Protein AF-A0A2N5YNB3-F1 (afdb_monomer_lite)

Sequence (241 aa):
MEKQKKKALFKRRRFWMWMVLPFILVLLIVFQNPILAFNDGVFILMVQITIFYFFYMLFSSMKNFYNGSILGITFALVGLIFKFQHWPAASMLLIVGLLGLAFGSIYTGIKALRQIKTSLFLKWFTFFIGIDLFIFSVGVLFKMQSWPGGGVFSYVGVFFFFIAVLALIFTLPSSNYIDWLKLERKIFYRSIIVPMFFMIGLFLLVFVFSASYYEMMYQGSDDMIWYMVPIEYFDKEGLIL

Secondary structure (DSSP, 8-state):
-HHHHHHHHHHHHHHHHHHHHHHHHHHHHHHS---S---HHHHHHHHHHHHHHHHHHHHHHHTT---HHHHHHHHHHHHHHHHHTT-TTHHHHHHHHHHHHHHHHHHHHHHHHHH--S-HHHHHHHHHHHHHHHHHHHHHHHHHTT-TTHHHHHHHHHHHHHHHHHHHHHH-TTSSSS---HHHHHHIIIIIIHHHHHHHHHHIIIIISHHHHHHHHHTT-GGGGGGS--GGGTSSTT---

Structure (mmCIF, N/CA/C/O backbone):
data_AF-A0A2N5YNB3-F1
#
_entry.id   AF-A0A2N5YNB3-F1
#
loop_
_atom_site.group_PDB
_atom_site.id
_atom_site.type_symbol
_atom_site.label_atom_id
_atom_site.label_alt_id
_atom_site.label_comp_id
_atom_site.label_asym_id
_atom_site.label_entity_id
_atom_site.label_seq_id
_atom_site.pdbx_PDB_ins_code
_atom_site.Cartn_x
_atom_site.Cartn_y
_atom_site.Cartn_z
_atom_site.occupancy
_atom_site.B_iso_or_equiv
_atom_site.auth_seq_id
_atom_site.auth_comp_id
_atom_site.auth_asym_id
_atom_site.auth_atom_id
_atom_site.pdbx_PDB_model_num
ATOM 1 N N . MET A 1 1 ? -28.085 22.629 17.774 1.00 78.44 1 MET A N 1
ATOM 2 C CA . MET A 1 1 ? -27.631 21.358 17.148 1.00 78.44 1 MET A CA 1
ATOM 3 C C . MET A 1 1 ? -27.137 21.505 15.703 1.00 78.44 1 MET A C 1
ATOM 5 O O . MET A 1 1 ? -26.137 20.885 15.351 1.00 78.44 1 MET A O 1
ATOM 9 N N . GLU A 1 2 ? -27.764 22.328 14.859 1.00 85.38 2 GLU A N 1
ATOM 10 C CA . GLU A 1 2 ? -27.430 22.416 13.424 1.00 85.38 2 GLU A CA 1
ATOM 11 C C . GLU A 1 2 ? -25.993 22.903 13.120 1.00 85.38 2 GLU A C 1
ATOM 13 O O . GLU A 1 2 ? -25.292 22.313 12.296 1.00 85.38 2 GLU A O 1
ATOM 18 N N . LYS A 1 3 ? -25.490 23.906 13.860 1.00 80.81 3 LYS A N 1
ATOM 19 C CA . LYS A 1 3 ? -24.098 24.399 13.739 1.00 80.81 3 LYS A CA 1
ATOM 20 C C . LYS A 1 3 ? -23.045 23.313 14.010 1.00 80.81 3 LYS A C 1
ATOM 22 O O . LYS A 1 3 ? -22.013 23.281 13.340 1.00 80.81 3 LYS A O 1
ATOM 27 N N . GLN A 1 4 ? -23.295 22.405 14.959 1.00 81.50 4 GLN A N 1
ATOM 28 C CA . GLN A 1 4 ? -22.373 21.303 15.260 1.00 81.50 4 GLN A CA 1
ATOM 29 C C . GLN A 1 4 ? -22.391 20.228 14.164 1.00 81.50 4 GLN A C 1
ATOM 31 O O . GLN A 1 4 ? -21.321 19.776 13.751 1.00 81.50 4 GLN A O 1
ATOM 36 N N . LYS A 1 5 ? -23.574 19.890 13.623 1.00 85.06 5 LYS A N 1
ATOM 37 C CA . LYS A 1 5 ? -23.691 19.002 12.451 1.00 85.06 5 LYS A CA 1
ATOM 38 C C . LYS A 1 5 ? -22.940 19.575 11.242 1.00 85.06 5 LYS A C 1
ATOM 40 O O . LYS A 1 5 ? -22.136 18.858 10.651 1.00 85.06 5 LYS A O 1
ATOM 45 N N . LYS A 1 6 ? -23.100 20.871 10.934 1.00 81.12 6 LYS A N 1
ATOM 46 C CA . LYS A 1 6 ? -22.374 21.544 9.835 1.00 81.12 6 LYS A CA 1
ATOM 47 C C . LYS A 1 6 ? -20.850 21.520 10.030 1.00 81.12 6 LYS A C 1
ATOM 49 O O . LYS A 1 6 ? -20.131 21.154 9.101 1.00 81.12 6 LYS A O 1
ATOM 54 N N . LYS A 1 7 ? -20.341 21.799 11.242 1.00 79.75 7 LYS A N 1
ATOM 55 C CA . LYS A 1 7 ? -18.895 21.695 11.551 1.00 79.75 7 LYS A CA 1
ATOM 56 C C . LYS A 1 7 ? -18.348 20.274 11.365 1.00 79.75 7 LYS A C 1
ATOM 58 O O . LYS A 1 7 ? -17.262 20.105 10.810 1.00 79.75 7 LYS A O 1
ATOM 63 N N . ALA A 1 8 ? -19.085 19.253 11.804 1.00 74.88 8 ALA A N 1
ATOM 64 C CA . ALA A 1 8 ? -18.673 17.856 11.650 1.00 74.88 8 ALA A CA 1
ATOM 65 C C . ALA A 1 8 ? -18.653 17.419 10.174 1.00 74.88 8 ALA A C 1
ATOM 67 O O . ALA A 1 8 ? -17.710 16.757 9.732 1.00 74.88 8 ALA A O 1
ATOM 68 N N . LEU A 1 9 ? -19.654 17.841 9.399 1.00 76.56 9 LEU A N 1
ATOM 69 C CA . LEU A 1 9 ? -19.782 17.525 7.975 1.00 76.56 9 LEU A CA 1
ATOM 70 C C . LEU A 1 9 ? -18.682 18.205 7.145 1.00 76.56 9 LEU A C 1
ATOM 72 O O . LEU A 1 9 ? -18.076 17.567 6.284 1.00 76.56 9 LEU A O 1
ATOM 76 N N . PHE A 1 10 ? -18.335 19.451 7.482 1.00 76.12 10 PHE A N 1
ATOM 77 C CA . PHE A 1 10 ? -17.217 20.174 6.870 1.00 76.12 10 PHE A CA 1
ATOM 78 C C . PHE A 1 10 ? -15.866 19.502 7.154 1.00 76.12 10 PHE A C 1
ATOM 80 O O . PHE A 1 10 ? -15.067 19.288 6.243 1.00 76.12 10 PHE A O 1
ATOM 87 N N . LYS A 1 11 ? -15.628 19.077 8.404 1.00 74.50 11 LYS A N 1
ATOM 88 C CA . LYS A 1 11 ? -14.405 18.347 8.782 1.00 74.50 11 LYS A CA 1
ATOM 89 C C . LYS A 1 11 ? -14.283 17.007 8.043 1.00 74.50 11 LYS A C 1
ATOM 91 O O . LYS A 1 11 ? -13.183 16.632 7.642 1.00 74.50 11 LYS A O 1
ATOM 96 N N . ARG A 1 12 ? -15.409 16.316 7.824 1.00 68.12 12 ARG A N 1
ATOM 97 C CA . ARG A 1 12 ? -15.477 15.051 7.074 1.00 68.12 12 ARG A CA 1
ATOM 98 C C . ARG A 1 12 ? -15.210 15.253 5.579 1.00 68.12 12 ARG A C 1
ATOM 100 O O . ARG A 1 12 ? -14.411 14.511 5.025 1.00 68.12 12 ARG A O 1
ATOM 107 N N . ARG A 1 13 ? -15.810 16.268 4.943 1.00 68.88 13 ARG A N 1
ATOM 108 C CA . ARG A 1 13 ? -15.548 16.604 3.527 1.00 68.88 13 ARG A CA 1
ATOM 109 C C . ARG A 1 13 ? -14.096 17.006 3.290 1.00 68.88 13 ARG A C 1
ATOM 111 O O . ARG A 1 13 ? -13.487 16.530 2.342 1.00 68.88 13 ARG A O 1
ATOM 118 N N . ARG A 1 14 ? -13.524 17.809 4.194 1.00 67.06 14 ARG A N 1
ATOM 119 C CA . ARG A 1 14 ? -12.107 18.182 4.142 1.00 67.06 14 ARG A CA 1
ATOM 120 C C . ARG A 1 14 ? -11.223 16.935 4.151 1.00 67.06 14 ARG A C 1
ATOM 122 O O . ARG A 1 14 ? -10.384 16.800 3.278 1.00 67.06 14 ARG A O 1
ATOM 129 N N . PHE A 1 15 ? -11.465 15.994 5.063 1.00 65.69 15 PHE A N 1
ATOM 130 C CA . PHE A 1 15 ? -10.703 14.743 5.131 1.00 65.69 15 PHE A CA 1
ATOM 131 C C . PHE A 1 15 ? -10.730 13.937 3.818 1.00 65.69 15 PHE A C 1
ATOM 133 O O . PHE A 1 15 ? -9.675 13.515 3.359 1.00 65.69 15 PHE A O 1
ATOM 140 N N . TRP A 1 16 ? -11.902 13.776 3.193 1.00 66.12 16 TRP A N 1
ATOM 141 C CA . TRP A 1 16 ? -12.023 13.050 1.921 1.00 66.12 16 TRP A CA 1
ATOM 142 C C . TRP A 1 16 ? -11.348 13.767 0.754 1.00 66.12 16 TRP A C 1
ATOM 144 O O . TRP A 1 16 ? -10.661 13.113 -0.023 1.00 66.12 16 TRP A O 1
ATOM 154 N N . MET A 1 17 ? -11.474 15.096 0.664 1.00 69.25 17 MET A N 1
ATOM 155 C CA . MET A 1 17 ? -10.757 15.863 -0.359 1.00 69.25 17 MET A CA 1
ATOM 156 C C . MET A 1 17 ? -9.247 15.651 -0.233 1.00 69.25 17 MET A C 1
ATOM 158 O O . MET A 1 17 ? -8.609 15.306 -1.213 1.00 69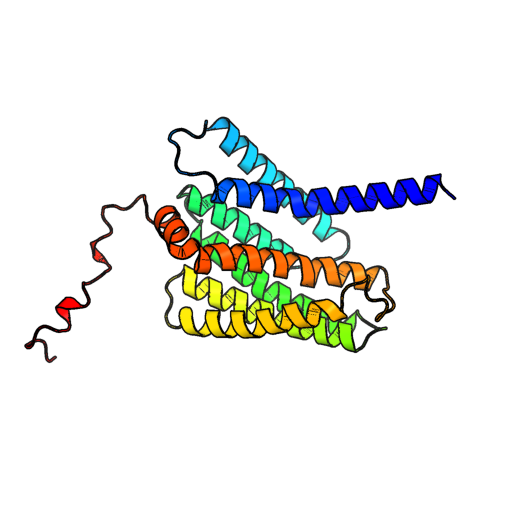.25 17 MET A O 1
ATOM 162 N N . TRP A 1 18 ? -8.677 15.743 0.971 1.00 65.44 18 TRP A N 1
ATOM 163 C CA . TRP A 1 18 ? -7.231 15.550 1.139 1.00 65.44 18 TRP A CA 1
ATOM 164 C C . TRP A 1 18 ? -6.761 14.113 0.882 1.00 65.44 18 TRP A C 1
ATOM 166 O O . TRP A 1 18 ? -5.609 13.927 0.516 1.00 65.44 18 TRP A O 1
ATOM 176 N N . MET A 1 19 ? -7.627 13.107 1.044 1.00 61.44 19 MET A N 1
ATOM 177 C CA . MET A 1 19 ? -7.271 11.708 0.779 1.00 61.44 19 MET A CA 1
ATOM 178 C C . MET A 1 19 ? -7.383 11.305 -0.693 1.00 61.44 19 MET A C 1
ATOM 180 O O . MET A 1 19 ? -6.583 10.498 -1.151 1.00 61.44 19 MET A O 1
ATOM 184 N N . VAL A 1 20 ? -8.388 11.810 -1.412 1.00 64.56 20 VAL A N 1
ATOM 185 C CA . VAL A 1 20 ? -8.737 11.326 -2.762 1.00 64.56 20 VAL A CA 1
ATOM 186 C C . VAL A 1 20 ? -8.101 12.182 -3.858 1.00 64.56 20 VAL A C 1
ATOM 188 O O . VAL A 1 20 ? -7.714 11.657 -4.898 1.00 64.56 20 VAL A O 1
ATOM 191 N N . LEU A 1 21 ? -7.925 13.485 -3.615 1.00 67.50 21 LEU A N 1
ATOM 192 C CA . LEU A 1 21 ? -7.343 14.416 -4.586 1.00 67.50 21 LEU A CA 1
ATOM 193 C C . LEU A 1 21 ? -5.946 14.006 -5.101 1.00 67.50 21 LEU A C 1
ATOM 195 O O . LEU A 1 21 ? -5.733 14.115 -6.305 1.00 67.50 21 LEU A O 1
ATOM 199 N N . PRO A 1 22 ? -5.012 13.486 -4.273 1.00 60.62 22 PRO A N 1
ATOM 200 C CA . PRO A 1 22 ? -3.694 13.075 -4.758 1.00 60.62 22 PRO A CA 1
ATOM 201 C C . PRO A 1 22 ? -3.780 11.887 -5.717 1.00 60.62 22 PRO A C 1
ATOM 203 O O . PRO A 1 22 ? -3.054 11.832 -6.698 1.00 60.62 22 PRO A O 1
ATOM 206 N N . PHE A 1 23 ? -4.701 10.956 -5.466 1.00 61.09 23 PHE A N 1
ATOM 207 C CA . PHE A 1 23 ? -4.903 9.800 -6.333 1.00 61.09 23 PHE A CA 1
ATOM 208 C C . PHE A 1 23 ? -5.540 10.178 -7.664 1.00 61.09 23 PHE A C 1
ATOM 210 O O . PHE A 1 23 ? -5.140 9.647 -8.692 1.00 61.09 23 PHE A O 1
ATOM 217 N N . ILE A 1 24 ? -6.491 11.116 -7.655 1.00 67.88 24 ILE A N 1
ATOM 218 C CA . ILE A 1 24 ? -7.052 11.670 -8.892 1.00 67.88 24 ILE A CA 1
ATOM 219 C C . ILE A 1 24 ? -5.957 12.391 -9.682 1.00 67.88 24 ILE A C 1
ATOM 221 O O . ILE A 1 24 ? -5.867 12.196 -10.885 1.00 67.88 24 ILE A O 1
ATOM 225 N N . LEU A 1 25 ? -5.095 13.168 -9.019 1.00 61.94 25 LEU A N 1
ATOM 226 C CA . LEU A 1 25 ? -3.969 13.835 -9.677 1.00 61.94 25 LEU A CA 1
ATOM 227 C C . LEU A 1 25 ? -2.982 12.828 -10.280 1.00 61.94 25 LEU A C 1
ATOM 229 O O . LEU A 1 25 ? -2.611 12.984 -11.433 1.00 61.94 25 LEU A O 1
ATOM 233 N N . VAL A 1 26 ? -2.619 11.764 -9.557 1.00 61.91 26 VAL A N 1
ATOM 234 C CA . VAL A 1 26 ? -1.749 10.698 -10.085 1.00 61.91 26 VAL A CA 1
ATOM 235 C C . VAL A 1 26 ? -2.405 9.951 -11.249 1.00 61.91 26 VAL A C 1
ATOM 237 O O . VAL A 1 26 ? -1.741 9.677 -12.240 1.00 61.91 26 VAL A O 1
ATOM 240 N N . LEU A 1 27 ? -3.708 9.666 -11.185 1.00 59.38 27 LEU A N 1
ATOM 241 C CA . LEU A 1 27 ? -4.434 9.072 -12.312 1.00 59.38 27 LEU A CA 1
ATOM 242 C C . LEU A 1 27 ? -4.455 10.013 -13.523 1.00 59.38 27 LEU A C 1
ATOM 244 O O . LEU A 1 27 ? -4.225 9.564 -14.639 1.00 59.38 27 LEU A O 1
ATOM 248 N N . LEU A 1 28 ? -4.660 11.315 -13.319 1.00 61.84 28 LEU A N 1
ATOM 249 C CA . LEU A 1 28 ? -4.594 12.299 -14.402 1.00 61.84 28 LEU A CA 1
ATOM 250 C C . LEU A 1 28 ? -3.196 12.365 -15.040 1.00 61.84 28 LEU A C 1
ATOM 252 O O . LEU A 1 28 ? -3.114 12.541 -16.249 1.00 61.84 28 LEU A O 1
ATOM 256 N N . ILE A 1 29 ? -2.126 12.161 -14.261 1.00 58.28 29 ILE A N 1
ATOM 257 C CA . ILE A 1 29 ? -0.742 12.050 -14.762 1.00 58.28 29 ILE A CA 1
ATOM 258 C C . ILE A 1 29 ? -0.560 10.785 -15.613 1.00 58.28 29 ILE A C 1
ATOM 260 O O . ILE A 1 29 ? 0.047 10.850 -16.673 1.00 58.28 29 ILE A O 1
ATOM 264 N N . VAL A 1 30 ? -1.092 9.640 -15.170 1.00 55.03 30 VAL A N 1
ATOM 265 C CA . VAL A 1 30 ? -0.932 8.347 -15.866 1.00 55.03 30 VAL A CA 1
ATOM 266 C C . VAL A 1 30 ? -1.748 8.278 -17.163 1.00 55.03 30 VAL A C 1
ATOM 268 O O . VAL A 1 30 ? -1.321 7.636 -18.116 1.00 55.03 30 VAL A O 1
ATOM 271 N N . PHE A 1 31 ? -2.916 8.927 -17.210 1.00 56.41 31 PHE A N 1
ATOM 272 C CA . PHE A 1 31 ? -3.832 8.864 -18.357 1.00 56.41 31 PHE A CA 1
ATOM 273 C C . PHE A 1 31 ? -3.665 9.998 -19.377 1.00 56.41 31 PHE A C 1
ATOM 275 O O . PHE A 1 31 ? -4.328 9.974 -20.416 1.00 56.41 31 PHE A O 1
ATOM 282 N N . GLN A 1 32 ? -2.811 10.992 -19.122 1.00 55.91 32 GLN A N 1
ATOM 283 C CA . GLN A 1 32 ? -2.482 11.983 -20.142 1.00 55.91 32 GLN A CA 1
ATOM 284 C C . GLN A 1 32 ? -1.365 11.445 -21.042 1.00 55.91 32 GLN A C 1
ATOM 286 O O . GLN A 1 32 ? -0.239 11.238 -20.605 1.00 55.91 32 GLN A O 1
ATOM 291 N N . ASN A 1 33 ? -1.732 11.201 -22.306 1.00 50.06 33 ASN A N 1
ATOM 292 C CA . ASN A 1 33 ? -0.856 10.823 -23.418 1.00 50.06 33 ASN A CA 1
ATOM 293 C C . ASN A 1 33 ? 0.459 11.630 -23.464 1.00 50.06 33 ASN A C 1
ATOM 295 O O . ASN A 1 33 ? 0.485 12.770 -22.991 1.00 50.06 33 ASN A O 1
ATOM 299 N N . PRO A 1 34 ? 1.508 11.103 -24.129 1.00 51.06 34 PRO A N 1
ATOM 300 C CA . PRO A 1 34 ? 2.804 11.757 -24.293 1.00 51.06 34 PRO A CA 1
ATOM 301 C C . PRO A 1 34 ? 2.702 12.901 -25.312 1.00 51.06 34 PRO A C 1
ATOM 303 O O . PRO A 1 34 ? 3.280 12.867 -26.395 1.00 51.06 34 PRO A O 1
ATOM 306 N N . ILE A 1 35 ? 1.917 13.930 -25.007 1.00 47.03 35 ILE A N 1
ATOM 307 C CA . ILE A 1 35 ? 1.906 15.161 -25.786 1.00 47.03 35 ILE A CA 1
ATOM 308 C C . ILE A 1 35 ? 3.066 15.999 -25.257 1.00 47.03 35 ILE A C 1
ATOM 310 O O . ILE A 1 35 ? 2.964 16.678 -24.238 1.00 47.03 35 ILE A O 1
ATOM 314 N N . LEU A 1 36 ? 4.193 15.815 -25.947 1.00 45.19 36 LEU A N 1
ATOM 315 C CA . LEU A 1 36 ? 5.299 16.746 -26.159 1.00 45.19 36 LEU A CA 1
ATOM 316 C C . LEU A 1 36 ? 5.133 18.090 -25.430 1.00 45.19 36 LEU A C 1
ATOM 318 O O . LEU A 1 36 ? 4.251 18.882 -25.755 1.00 45.19 36 LEU A O 1
ATOM 322 N N . ALA A 1 37 ? 6.051 18.345 -24.497 1.00 46.94 37 ALA A N 1
ATOM 323 C CA . ALA A 1 37 ? 6.164 19.572 -23.711 1.00 46.94 37 ALA A CA 1
ATOM 324 C C . ALA A 1 37 ? 5.039 19.780 -22.685 1.00 46.94 37 ALA A C 1
ATOM 326 O O . ALA A 1 37 ? 4.318 20.780 -22.686 1.00 46.94 37 ALA A O 1
ATOM 327 N N . PHE A 1 38 ? 4.962 18.874 -21.709 1.00 49.44 38 PHE A N 1
ATOM 328 C CA . PHE A 1 38 ? 4.461 19.272 -20.399 1.00 49.44 38 PHE A CA 1
ATOM 329 C C . PHE A 1 38 ? 5.353 20.422 -19.910 1.00 49.44 38 PHE A C 1
ATOM 331 O O . PHE A 1 38 ? 6.538 20.227 -19.673 1.00 49.44 38 PHE A O 1
ATOM 338 N N . ASN A 1 39 ? 4.801 21.634 -19.845 1.00 59.97 39 ASN A N 1
ATOM 339 C CA . ASN A 1 39 ? 5.488 22.825 -19.355 1.00 59.97 39 ASN A CA 1
ATOM 340 C C . ASN A 1 39 ? 6.117 22.493 -17.993 1.00 59.97 39 ASN A C 1
ATOM 342 O O . ASN A 1 39 ? 5.375 22.180 -17.055 1.00 59.97 39 ASN A O 1
ATOM 346 N N . ASP A 1 40 ? 7.451 22.541 -17.894 1.00 66.31 40 ASP A N 1
ATOM 347 C CA . ASP A 1 40 ? 8.230 22.170 -16.701 1.00 66.31 40 ASP A CA 1
ATOM 348 C C . ASP A 1 40 ? 7.619 22.739 -15.408 1.00 66.31 40 ASP A C 1
ATOM 350 O O . ASP A 1 40 ? 7.625 22.097 -14.358 1.00 66.31 40 ASP A O 1
ATOM 354 N N . GLY A 1 41 ? 6.982 23.913 -15.495 1.00 68.06 41 GLY A N 1
ATOM 355 C CA . GLY A 1 41 ? 6.267 24.547 -14.390 1.00 68.06 41 GLY A CA 1
ATOM 356 C C . GLY A 1 41 ? 5.105 23.735 -13.796 1.00 68.06 41 GLY A C 1
ATOM 357 O O . GLY A 1 41 ? 4.977 23.683 -12.572 1.00 68.06 41 GLY A O 1
ATOM 358 N N . VAL A 1 42 ? 4.264 23.080 -14.607 1.00 67.12 42 VAL A N 1
ATOM 359 C CA . VAL A 1 42 ? 3.138 22.268 -14.091 1.00 67.12 42 VAL A CA 1
ATOM 360 C C . VAL A 1 42 ? 3.672 21.026 -13.383 1.00 67.12 42 VAL A C 1
ATOM 362 O O . VAL A 1 42 ? 3.182 20.664 -12.312 1.00 67.12 42 VAL A O 1
ATOM 365 N N . PHE A 1 43 ? 4.721 20.417 -13.939 1.00 67.94 43 PHE A N 1
ATOM 366 C CA . PHE A 1 43 ? 5.384 19.272 -13.331 1.00 67.94 43 PHE A CA 1
ATOM 367 C C . PHE A 1 43 ? 6.030 19.636 -11.984 1.00 67.94 43 PHE A C 1
ATOM 369 O O . PHE A 1 43 ? 5.762 18.982 -10.973 1.00 67.94 43 PHE A O 1
ATOM 376 N N . ILE A 1 44 ? 6.801 20.729 -11.929 1.00 68.19 44 ILE A N 1
ATOM 377 C CA . ILE A 1 44 ? 7.411 21.234 -10.688 1.00 68.19 44 ILE A CA 1
ATOM 378 C C . ILE A 1 44 ? 6.338 21.510 -9.630 1.00 68.19 44 ILE A C 1
ATOM 380 O O . ILE A 1 44 ? 6.490 21.111 -8.473 1.00 68.19 44 ILE A O 1
ATOM 384 N N . LEU A 1 45 ? 5.227 22.139 -10.020 1.00 70.75 45 LEU A N 1
ATOM 385 C CA . LEU A 1 45 ? 4.114 22.426 -9.117 1.00 70.75 45 LEU A CA 1
ATOM 386 C C . LEU A 1 45 ? 3.478 21.133 -8.578 1.00 70.75 45 LEU A C 1
ATOM 388 O O . LEU A 1 45 ? 3.180 21.043 -7.386 1.00 70.75 45 LEU A O 1
ATOM 392 N N . MET A 1 46 ? 3.334 20.094 -9.404 1.00 68.50 46 MET A N 1
ATOM 393 C CA . MET A 1 46 ? 2.843 18.780 -8.965 1.00 68.50 46 MET A CA 1
ATOM 394 C C . MET A 1 46 ? 3.809 18.062 -8.013 1.00 68.50 46 MET A C 1
ATOM 396 O O . MET A 1 46 ? 3.373 17.502 -6.998 1.00 68.50 46 MET A O 1
ATOM 400 N N . VAL A 1 47 ? 5.116 18.108 -8.287 1.00 69.81 47 VAL A N 1
ATOM 401 C CA . VAL A 1 47 ? 6.149 17.573 -7.383 1.00 69.81 47 VAL A CA 1
ATOM 402 C C . VAL A 1 47 ? 6.100 18.300 -6.040 1.00 69.81 47 VAL A C 1
ATOM 404 O O . VAL 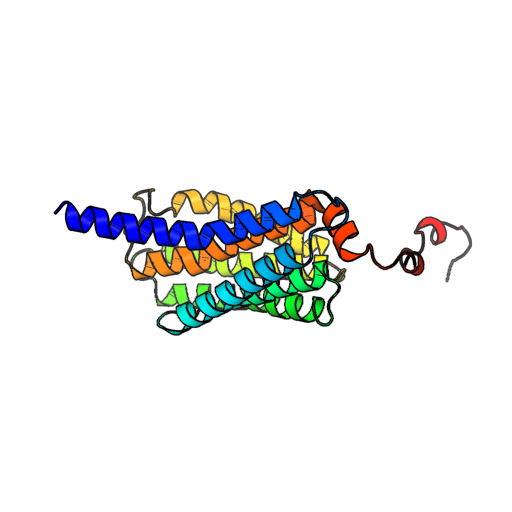A 1 47 ? 6.057 17.651 -4.995 1.00 69.81 47 VAL A O 1
ATOM 407 N N . GLN A 1 48 ? 6.010 19.632 -6.048 1.00 70.00 48 GLN A N 1
ATOM 408 C CA . GLN A 1 48 ? 5.881 20.438 -4.831 1.00 70.00 48 GLN A CA 1
ATOM 409 C C . GLN A 1 48 ? 4.613 20.097 -4.039 1.00 70.00 48 GLN A C 1
ATOM 411 O O . GLN A 1 48 ? 4.691 19.944 -2.819 1.00 70.00 48 GLN A O 1
ATOM 416 N N . ILE A 1 49 ? 3.464 19.908 -4.703 1.00 76.00 49 ILE A N 1
ATOM 417 C CA . ILE A 1 49 ? 2.221 19.461 -4.049 1.00 76.00 49 ILE A CA 1
ATOM 418 C C . ILE A 1 49 ? 2.414 18.088 -3.402 1.00 76.00 49 ILE A C 1
ATOM 420 O O . ILE A 1 49 ? 1.990 17.879 -2.263 1.00 76.00 49 ILE A O 1
ATOM 424 N N . THR A 1 50 ? 3.076 17.160 -4.094 1.00 71.19 50 THR A N 1
ATOM 425 C CA . THR A 1 50 ? 3.301 15.803 -3.579 1.00 71.19 50 THR A CA 1
ATOM 426 C C . THR A 1 50 ? 4.254 15.803 -2.386 1.00 71.19 50 THR A C 1
ATOM 428 O O . THR A 1 50 ? 3.974 15.158 -1.375 1.00 71.19 50 THR A O 1
ATOM 431 N N . ILE A 1 51 ? 5.336 16.582 -2.450 1.00 70.94 51 ILE A N 1
ATOM 432 C CA . ILE A 1 51 ? 6.280 16.772 -1.340 1.00 70.94 51 ILE A CA 1
ATOM 433 C C . ILE A 1 51 ? 5.581 17.440 -0.150 1.00 70.94 51 ILE A C 1
ATOM 435 O O . ILE A 1 51 ? 5.704 16.975 0.984 1.00 70.94 51 ILE A O 1
ATOM 439 N N . PHE A 1 52 ? 4.795 18.494 -0.381 1.00 77.12 52 PHE A N 1
ATOM 440 C CA . PHE A 1 52 ? 4.026 19.150 0.678 1.00 77.12 52 PHE A CA 1
ATOM 441 C C . PHE A 1 52 ? 3.042 18.176 1.338 1.00 77.12 52 PHE A C 1
ATOM 443 O O . PHE A 1 52 ? 2.930 18.127 2.566 1.00 77.12 52 PHE A O 1
ATOM 450 N N . TYR A 1 53 ? 2.373 17.346 0.536 1.00 73.06 53 TYR A N 1
ATOM 451 C CA . TYR A 1 53 ? 1.493 16.296 1.033 1.00 73.06 53 TYR A CA 1
ATOM 452 C C . TYR A 1 53 ? 2.255 15.237 1.841 1.00 73.06 53 TYR A C 1
ATOM 454 O O . TYR A 1 53 ? 1.786 14.843 2.910 1.00 73.06 53 TYR A O 1
ATOM 462 N N . PHE A 1 54 ? 3.449 14.827 1.402 1.00 68.69 54 PHE A N 1
ATOM 463 C CA . PHE A 1 54 ? 4.322 13.930 2.163 1.00 68.69 54 PHE A CA 1
ATOM 464 C C . PHE A 1 54 ? 4.658 14.496 3.539 1.00 68.69 54 PHE A C 1
ATOM 466 O O . PHE A 1 54 ? 4.427 13.823 4.546 1.00 68.69 54 PHE A O 1
ATOM 473 N N . PHE A 1 55 ? 5.128 15.745 3.605 1.00 70.12 55 PHE A N 1
ATOM 474 C CA . PHE A 1 55 ? 5.437 16.402 4.876 1.00 70.12 55 PHE A CA 1
ATOM 475 C C . PHE A 1 55 ? 4.201 16.537 5.764 1.00 70.12 55 PHE A C 1
ATOM 477 O O . PHE A 1 55 ? 4.268 16.267 6.966 1.00 70.12 55 PHE A O 1
ATOM 484 N N . TYR A 1 56 ? 3.048 16.877 5.184 1.00 76.94 56 TYR A N 1
ATOM 485 C CA . TYR A 1 56 ? 1.785 16.922 5.915 1.00 76.94 56 TYR A CA 1
ATOM 486 C C . TYR A 1 56 ? 1.412 15.552 6.502 1.00 76.94 56 TYR A C 1
ATOM 488 O O . TYR A 1 56 ? 1.034 15.457 7.675 1.00 76.94 56 TYR A O 1
ATOM 496 N N . MET A 1 57 ? 1.544 14.481 5.717 1.00 65.31 57 MET A N 1
ATOM 497 C CA . MET A 1 57 ? 1.241 13.112 6.137 1.00 65.31 57 MET A CA 1
ATOM 498 C C . MET A 1 57 ? 2.210 12.615 7.211 1.00 65.31 57 MET A C 1
ATOM 500 O O . MET A 1 57 ? 1.753 12.076 8.221 1.00 65.31 57 MET A O 1
ATOM 504 N N . LEU A 1 58 ? 3.513 12.863 7.055 1.00 66.00 58 LEU A N 1
ATOM 505 C CA . LEU A 1 58 ? 4.543 12.623 8.071 1.00 66.00 58 LEU A CA 1
ATOM 506 C C . LEU A 1 58 ? 4.179 13.308 9.391 1.00 66.00 58 LEU A C 1
ATOM 508 O O . LEU A 1 58 ? 4.048 12.655 10.430 1.00 66.00 58 LEU A O 1
ATOM 512 N N . PHE A 1 59 ? 3.922 14.614 9.342 1.00 66.50 59 PHE A N 1
ATOM 513 C CA . PHE A 1 59 ? 3.641 15.418 10.530 1.00 66.50 59 PHE A CA 1
ATOM 514 C C . PHE A 1 59 ? 2.313 15.026 11.204 1.00 66.50 59 PHE A C 1
ATOM 516 O O . PHE A 1 59 ? 2.194 15.003 12.432 1.00 66.50 59 PHE A O 1
ATOM 523 N N . SER A 1 60 ? 1.309 14.648 10.410 1.00 63.44 60 SER A N 1
ATOM 524 C CA . SER A 1 60 ? 0.015 14.133 10.881 1.00 63.44 60 SER A CA 1
ATOM 525 C C . SER A 1 60 ? 0.102 12.706 11.451 1.00 63.44 60 SER A C 1
ATOM 527 O O . SER A 1 60 ? -0.661 12.345 12.360 1.00 63.44 60 SER A O 1
ATOM 529 N N . SER A 1 61 ? 1.029 11.885 10.947 1.00 56.62 61 SER A N 1
ATOM 530 C CA . SER A 1 61 ? 1.290 10.518 11.423 1.00 56.62 61 SER A CA 1
ATOM 531 C C . SER A 1 61 ? 1.938 10.524 12.815 1.00 56.62 61 SER A C 1
ATOM 533 O O . SER A 1 61 ? 1.510 9.782 13.706 1.00 56.62 61 SER A O 1
ATOM 535 N N . MET A 1 62 ? 2.872 11.453 13.048 1.00 56.16 62 MET A N 1
ATOM 536 C CA . MET A 1 62 ? 3.679 11.553 14.274 1.00 56.16 62 MET A CA 1
ATOM 537 C C . MET A 1 62 ? 2.874 11.841 15.550 1.00 56.16 62 MET A C 1
ATOM 539 O O . MET A 1 62 ? 3.281 11.440 16.634 1.00 56.16 62 MET A O 1
ATOM 543 N N . LYS A 1 63 ? 1.716 12.510 15.468 1.00 56.28 63 LYS A N 1
ATOM 544 C CA . LYS A 1 63 ? 1.080 13.048 16.685 1.00 56.28 63 LYS A CA 1
ATOM 545 C C . LYS A 1 63 ? 0.268 12.064 17.527 1.00 56.28 63 LYS A C 1
ATOM 547 O O . LYS A 1 63 ? -0.008 12.416 18.659 1.00 56.28 63 LYS A O 1
ATOM 552 N N . ASN A 1 64 ? -0.173 10.900 17.026 1.00 57.88 64 ASN A N 1
ATOM 553 C CA . ASN A 1 64 ? -1.065 10.015 17.817 1.00 57.88 64 ASN A CA 1
ATOM 554 C C . ASN A 1 64 ? -1.182 8.550 17.345 1.00 57.88 64 ASN A C 1
ATOM 556 O O . ASN A 1 64 ? -1.827 7.747 18.016 1.00 57.88 64 ASN A O 1
ATOM 560 N N . PHE A 1 65 ? -0.684 8.193 16.156 1.00 64.50 65 PHE A N 1
ATOM 561 C CA . PHE A 1 65 ? -0.737 6.816 15.651 1.00 64.50 65 PHE A CA 1
ATOM 562 C C . PHE A 1 65 ? 0.234 6.676 14.480 1.00 64.50 65 PHE A C 1
ATOM 564 O O . PHE A 1 65 ? -0.148 6.940 13.338 1.00 64.50 65 PHE A O 1
ATOM 571 N N . TYR A 1 66 ? 1.472 6.288 14.783 1.00 68.19 66 TYR A N 1
ATOM 572 C CA . TYR A 1 66 ? 2.459 5.974 13.760 1.00 68.19 66 TYR A CA 1
ATOM 573 C C . TYR A 1 66 ? 1.993 4.743 12.982 1.00 68.19 66 TYR A C 1
ATOM 575 O O . TYR A 1 66 ? 1.782 3.675 13.569 1.00 68.19 66 TYR A O 1
ATOM 583 N N . ASN A 1 67 ? 1.792 4.920 11.680 1.00 81.69 67 ASN A N 1
ATOM 584 C CA . ASN A 1 67 ? 1.508 3.833 10.762 1.00 81.69 67 ASN A CA 1
ATOM 585 C C . ASN A 1 67 ? 2.653 3.738 9.750 1.00 81.69 67 ASN A C 1
ATOM 587 O O . ASN A 1 67 ? 2.759 4.587 8.864 1.00 81.69 67 ASN A O 1
ATOM 591 N N . GLY A 1 68 ? 3.487 2.704 9.892 1.00 86.75 68 GLY A N 1
ATOM 592 C CA . GLY A 1 68 ? 4.599 2.449 8.979 1.00 86.75 68 GLY A CA 1
ATOM 593 C C . GLY A 1 68 ? 4.143 2.281 7.529 1.00 86.75 68 GLY A C 1
ATOM 594 O O . GLY A 1 68 ? 4.845 2.729 6.628 1.00 86.75 68 GLY A O 1
ATOM 595 N N . SER A 1 69 ? 2.929 1.758 7.293 1.00 91.75 69 SER A N 1
ATOM 596 C CA . SER A 1 69 ? 2.438 1.560 5.928 1.00 91.75 69 SER A CA 1
ATOM 597 C C . SER A 1 69 ? 2.199 2.875 5.189 1.00 91.75 69 SER A C 1
ATOM 599 O O . SER A 1 69 ? 2.520 2.982 4.014 1.00 91.75 69 SER A O 1
ATOM 601 N N . ILE A 1 70 ? 1.747 3.924 5.883 1.00 89.56 70 ILE A N 1
ATOM 602 C CA . ILE A 1 70 ? 1.572 5.261 5.291 1.00 89.56 70 ILE A CA 1
ATOM 603 C C . ILE A 1 70 ? 2.915 5.866 4.868 1.00 89.56 70 ILE A C 1
ATOM 605 O O . ILE A 1 70 ? 3.010 6.520 3.828 1.00 89.56 70 ILE A O 1
ATOM 609 N N . LEU A 1 71 ? 3.958 5.653 5.668 1.00 88.50 71 LEU A N 1
ATOM 610 C CA . LEU A 1 71 ? 5.297 6.115 5.317 1.00 88.50 71 LEU A CA 1
ATOM 611 C C . LEU A 1 71 ? 5.847 5.343 4.126 1.00 88.50 71 LEU A C 1
ATOM 613 O O . LEU A 1 71 ? 6.327 5.973 3.188 1.00 88.50 71 LEU A O 1
ATOM 617 N N . GLY A 1 72 ? 5.682 4.018 4.123 1.00 93.00 72 GLY A N 1
ATOM 618 C CA . GLY A 1 72 ? 6.028 3.168 2.987 1.00 93.00 72 GLY A CA 1
ATOM 619 C C . GLY A 1 72 ? 5.354 3.616 1.690 1.00 93.00 72 GLY A C 1
ATOM 620 O O . GLY A 1 72 ? 6.036 3.869 0.702 1.00 93.00 72 GLY A O 1
ATOM 621 N N . ILE A 1 73 ? 4.035 3.844 1.722 1.00 92.06 73 ILE A N 1
ATOM 622 C CA . ILE A 1 73 ? 3.276 4.391 0.582 1.00 92.06 73 ILE A CA 1
ATOM 623 C C . ILE A 1 73 ? 3.899 5.686 0.088 1.00 92.06 73 ILE A C 1
ATOM 625 O O . ILE A 1 73 ? 4.005 5.895 -1.117 1.00 92.06 73 ILE A O 1
ATOM 629 N N . THR A 1 74 ? 4.324 6.563 0.998 1.00 87.19 74 THR A N 1
ATOM 630 C CA . THR A 1 74 ? 4.840 7.848 0.542 1.00 87.19 74 THR A CA 1
ATOM 631 C C . THR A 1 74 ? 6.216 7.729 -0.099 1.00 87.19 74 THR A C 1
ATOM 633 O O . THR A 1 74 ? 6.429 8.310 -1.157 1.00 87.19 74 THR A O 1
ATOM 636 N N . PHE A 1 75 ? 7.119 6.922 0.463 1.00 90.69 75 PHE A N 1
ATOM 637 C CA . PHE A 1 75 ? 8.388 6.605 -0.198 1.00 90.69 75 PHE A CA 1
ATOM 638 C C . PHE A 1 75 ? 8.171 5.935 -1.560 1.00 90.69 75 PHE A C 1
ATOM 640 O O . PHE A 1 75 ? 8.851 6.289 -2.520 1.00 90.69 75 PHE A O 1
ATOM 647 N N . ALA A 1 76 ? 7.184 5.041 -1.674 1.00 93.56 76 ALA A N 1
ATOM 648 C CA . ALA A 1 76 ? 6.847 4.396 -2.938 1.00 93.56 76 ALA A CA 1
ATOM 649 C C . ALA A 1 76 ? 6.312 5.404 -3.970 1.00 93.56 76 ALA A C 1
ATOM 651 O O . ALA A 1 76 ? 6.728 5.363 -5.122 1.00 93.56 76 ALA A O 1
ATOM 652 N N . LEU A 1 77 ? 5.454 6.349 -3.570 1.00 88.62 77 LEU A N 1
ATOM 653 C CA . LEU A 1 77 ? 4.973 7.417 -4.456 1.00 88.62 77 LEU A CA 1
ATOM 654 C C . LEU A 1 77 ? 6.108 8.326 -4.938 1.00 88.62 77 LEU A C 1
ATOM 656 O O . LEU A 1 77 ? 6.184 8.613 -6.129 1.00 88.62 77 LEU A O 1
ATOM 660 N N . VAL A 1 78 ? 7.009 8.745 -4.043 1.00 86.25 78 VAL A N 1
ATOM 661 C CA . VAL A 1 78 ? 8.185 9.538 -4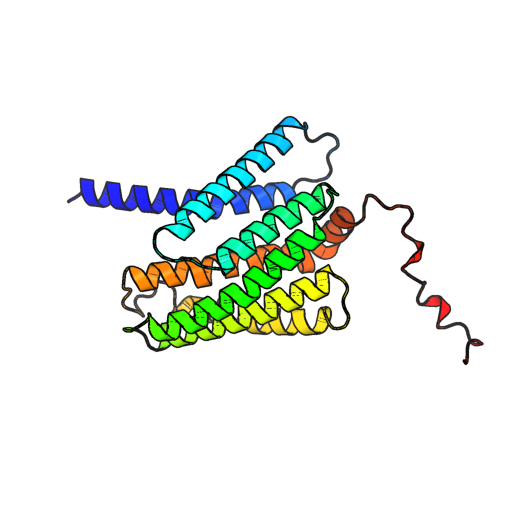.443 1.00 86.25 78 VAL A CA 1
ATOM 662 C C . VAL A 1 78 ? 9.079 8.725 -5.380 1.00 86.25 78 VAL A C 1
ATOM 664 O O . VAL A 1 78 ? 9.517 9.248 -6.399 1.00 86.25 78 VAL A O 1
ATOM 667 N N . GLY A 1 79 ? 9.288 7.437 -5.095 1.00 90.88 79 GLY A N 1
ATOM 668 C CA . GLY A 1 79 ? 10.037 6.529 -5.963 1.00 90.88 79 GLY A CA 1
ATOM 669 C C . GLY A 1 79 ? 9.416 6.367 -7.353 1.00 90.88 79 GLY A C 1
ATOM 670 O O . GLY A 1 79 ? 10.148 6.396 -8.337 1.00 90.88 79 GLY A O 1
ATOM 671 N N . LEU A 1 80 ? 8.085 6.259 -7.452 1.00 87.81 80 LEU A N 1
ATOM 672 C CA . LEU A 1 80 ? 7.366 6.215 -8.733 1.00 87.81 80 LEU A CA 1
ATOM 673 C C . LEU A 1 80 ? 7.572 7.510 -9.525 1.00 87.81 80 LEU A C 1
ATOM 675 O O . LEU A 1 80 ? 7.919 7.451 -10.699 1.00 87.81 80 LEU A O 1
ATOM 679 N N . ILE A 1 81 ? 7.436 8.670 -8.874 1.00 83.88 81 ILE A N 1
ATOM 680 C CA . ILE A 1 81 ? 7.671 9.980 -9.505 1.00 83.88 81 ILE A CA 1
ATOM 681 C C . ILE A 1 81 ? 9.112 10.101 -9.998 1.00 83.88 81 ILE A C 1
ATOM 683 O O . ILE A 1 81 ? 9.345 10.523 -11.128 1.00 83.88 81 ILE A O 1
ATOM 687 N N . PHE A 1 82 ? 10.079 9.701 -9.170 1.00 85.69 82 PHE A N 1
ATOM 688 C CA . PHE A 1 82 ? 11.490 9.714 -9.548 1.00 85.69 82 PHE A CA 1
ATOM 689 C C . PHE A 1 82 ? 11.738 8.799 -10.738 1.00 85.69 82 PHE A C 1
ATOM 691 O O . PHE A 1 82 ? 12.534 9.143 -11.606 1.00 85.69 82 PHE A O 1
ATOM 698 N N . LYS A 1 83 ? 11.040 7.660 -10.809 1.00 84.62 83 LYS A N 1
ATOM 699 C CA . LYS A 1 83 ? 11.208 6.743 -11.928 1.00 84.62 83 LYS A CA 1
ATOM 700 C C . LYS A 1 83 ? 10.596 7.273 -13.216 1.00 84.62 83 LYS A C 1
ATOM 702 O O . LYS A 1 83 ? 11.250 7.166 -14.242 1.00 84.62 83 LYS A O 1
ATOM 707 N N . PHE A 1 84 ? 9.447 7.949 -13.147 1.00 80.06 84 PHE A N 1
ATOM 708 C CA . PHE A 1 84 ? 8.895 8.677 -14.297 1.00 80.06 84 PHE A CA 1
ATOM 709 C C . PHE A 1 84 ? 9.855 9.748 -14.830 1.00 80.06 84 PHE A C 1
ATOM 711 O O . PHE A 1 84 ? 9.923 9.975 -16.031 1.00 80.06 84 PHE A O 1
ATOM 718 N N . GLN A 1 85 ? 10.629 10.384 -13.950 1.00 78.38 85 GLN A N 1
ATOM 719 C CA . GLN A 1 85 ? 11.618 11.397 -14.329 1.00 78.38 85 GLN A CA 1
ATOM 720 C C . GLN A 1 85 ? 13.018 10.844 -14.606 1.00 78.38 85 GLN A C 1
ATOM 722 O O . GLN A 1 85 ? 13.939 11.624 -14.839 1.00 78.38 85 GLN A O 1
ATOM 727 N N . HIS A 1 86 ? 13.211 9.524 -14.545 1.00 81.19 86 HIS A N 1
ATOM 728 C CA . HIS A 1 86 ? 14.527 8.893 -14.680 1.00 81.19 86 HIS A CA 1
ATOM 729 C C . HIS A 1 86 ? 15.576 9.432 -13.683 1.00 81.19 86 HIS A C 1
ATOM 731 O O . HIS A 1 86 ? 16.781 9.405 -13.934 1.00 81.19 86 HIS A O 1
ATOM 737 N N . TRP A 1 87 ? 15.134 9.923 -12.523 1.00 84.88 87 TRP A N 1
ATOM 738 C CA . TRP A 1 87 ? 16.023 10.450 -11.491 1.00 84.88 87 TRP A CA 1
ATOM 739 C C . TRP A 1 87 ? 16.754 9.326 -10.746 1.00 84.88 87 TRP A C 1
ATOM 741 O O . TRP A 1 87 ? 16.207 8.230 -10.551 1.00 84.88 87 TRP A O 1
ATOM 751 N N . PRO A 1 88 ? 17.987 9.585 -10.267 1.00 88.62 88 PRO A N 1
ATOM 752 C CA . PRO A 1 88 ? 18.736 8.602 -9.500 1.00 88.62 88 PRO A CA 1
ATOM 753 C C . PRO A 1 88 ? 17.992 8.224 -8.211 1.00 88.62 88 PRO A C 1
ATOM 755 O O . PRO A 1 88 ? 17.166 8.971 -7.692 1.00 88.62 88 PRO A O 1
ATOM 758 N N . ALA A 1 89 ? 18.295 7.039 -7.680 1.00 91.69 89 ALA A N 1
ATOM 759 C CA . ALA A 1 89 ? 17.675 6.464 -6.479 1.00 91.69 89 ALA A CA 1
ATOM 760 C C . ALA A 1 89 ? 16.170 6.121 -6.573 1.00 91.69 89 ALA A C 1
ATOM 762 O O . ALA A 1 89 ? 15.617 5.616 -5.593 1.00 91.69 89 ALA A O 1
ATOM 763 N N . ALA A 1 90 ? 15.517 6.274 -7.734 1.00 91.00 90 ALA A N 1
ATOM 764 C CA . ALA A 1 90 ? 14.114 5.889 -7.933 1.00 91.00 90 ALA A CA 1
ATOM 765 C C . ALA A 1 90 ? 13.815 4.447 -7.477 1.00 91.00 90 ALA A C 1
ATOM 767 O O . ALA A 1 90 ? 12.905 4.201 -6.684 1.00 91.00 90 ALA A O 1
ATOM 768 N N . SER A 1 91 ? 14.633 3.485 -7.918 1.00 92.44 91 SER A N 1
ATOM 769 C CA . SER A 1 91 ? 14.480 2.074 -7.542 1.00 92.44 91 SER A CA 1
ATOM 770 C C . SER A 1 91 ? 14.700 1.833 -6.045 1.00 92.44 91 SER A C 1
ATOM 772 O O . SER A 1 91 ? 13.960 1.054 -5.451 1.00 92.44 91 SER A O 1
ATOM 774 N N . MET A 1 92 ? 15.659 2.522 -5.413 1.00 95.81 92 MET A N 1
ATOM 775 C CA . MET A 1 92 ? 15.897 2.401 -3.968 1.00 95.81 92 MET A CA 1
ATOM 776 C C . MET A 1 92 ? 14.699 2.919 -3.165 1.00 95.81 92 MET A C 1
ATOM 778 O O . MET A 1 92 ? 14.262 2.259 -2.224 1.00 95.81 92 MET A O 1
ATOM 782 N N . LEU A 1 93 ? 14.120 4.055 -3.570 1.00 95.00 93 LEU A N 1
ATOM 783 C CA . LEU A 1 93 ? 12.916 4.612 -2.947 1.00 95.00 93 LEU A CA 1
ATOM 784 C C . LEU A 1 93 ? 11.704 3.689 -3.104 1.00 95.00 93 LEU A C 1
ATOM 786 O O . LEU A 1 93 ? 10.957 3.504 -2.144 1.00 95.00 93 LEU A O 1
ATOM 790 N N . LEU A 1 94 ? 11.536 3.061 -4.273 1.00 95.06 94 LEU A N 1
ATOM 791 C CA . LEU A 1 94 ? 10.494 2.054 -4.490 1.00 95.06 94 LEU A CA 1
ATOM 792 C C . LEU A 1 94 ? 10.679 0.830 -3.592 1.00 95.06 94 LEU A C 1
ATOM 794 O O . LEU A 1 94 ? 9.712 0.386 -2.978 1.00 95.06 94 LEU A O 1
ATOM 798 N N . ILE A 1 95 ? 11.906 0.310 -3.475 1.00 97.44 95 ILE A N 1
ATOM 799 C CA . ILE A 1 95 ? 12.218 -0.827 -2.595 1.00 97.44 95 ILE A CA 1
ATOM 800 C C . ILE A 1 95 ? 11.899 -0.470 -1.141 1.00 97.44 95 ILE A C 1
ATOM 802 O O . ILE A 1 95 ? 11.131 -1.176 -0.488 1.00 97.44 95 ILE A O 1
ATOM 806 N N . VAL A 1 96 ? 12.433 0.649 -0.640 1.00 97.12 96 VAL A N 1
ATOM 807 C CA . VAL A 1 96 ? 12.197 1.105 0.740 1.00 97.12 96 VAL A CA 1
ATOM 808 C C . VAL A 1 96 ? 10.712 1.372 0.983 1.00 97.12 96 VAL A C 1
ATOM 810 O O . VAL A 1 96 ? 10.180 1.003 2.029 1.00 97.12 96 VAL A O 1
ATOM 813 N N . GLY A 1 97 ? 10.020 1.967 0.013 1.00 96.19 97 GLY A N 1
ATOM 814 C CA . GLY A 1 97 ? 8.599 2.265 0.105 1.00 96.19 97 GLY A CA 1
ATOM 815 C C . GLY A 1 97 ? 7.720 1.022 0.149 1.00 96.19 97 GLY A C 1
ATOM 816 O O . GLY A 1 97 ? 6.890 0.890 1.049 1.00 96.19 97 GLY A O 1
ATOM 817 N N . LEU A 1 98 ? 7.928 0.077 -0.769 1.00 97.56 98 LEU A N 1
ATOM 818 C CA . LEU A 1 98 ? 7.144 -1.157 -0.832 1.00 97.56 98 LEU A CA 1
ATOM 819 C C . LEU A 1 98 ? 7.455 -2.106 0.326 1.00 97.56 98 LEU A C 1
ATOM 821 O O . LEU A 1 98 ? 6.528 -2.676 0.899 1.00 97.56 98 LEU A O 1
ATOM 825 N N . LEU A 1 99 ? 8.717 -2.222 0.752 1.00 97.81 99 LEU A N 1
ATOM 826 C CA . LEU A 1 99 ? 9.053 -2.976 1.965 1.00 97.81 99 LEU A CA 1
ATOM 827 C C . LEU A 1 99 ? 8.498 -2.291 3.220 1.00 97.81 99 LEU A C 1
ATOM 829 O O . LEU A 1 99 ? 7.934 -2.957 4.087 1.00 97.81 99 LEU A O 1
ATOM 833 N N . GLY A 1 100 ? 8.585 -0.962 3.308 1.00 96.25 100 GLY A N 1
ATOM 834 C CA . GLY A 1 100 ? 7.985 -0.190 4.397 1.00 96.25 100 GLY A CA 1
ATOM 835 C C . GLY A 1 100 ? 6.465 -0.358 4.462 1.00 96.25 100 GLY A C 1
ATOM 836 O O . GLY A 1 100 ? 5.900 -0.485 5.550 1.00 96.25 100 GLY A O 1
ATOM 837 N N . LEU A 1 101 ? 5.802 -0.427 3.305 1.00 96.50 101 LEU A N 1
ATOM 838 C CA . LEU A 1 101 ? 4.381 -0.741 3.189 1.00 96.50 101 LEU A CA 1
ATOM 839 C C . LEU A 1 101 ? 4.090 -2.165 3.663 1.00 96.50 101 LEU A C 1
ATOM 841 O O . LEU A 1 101 ? 3.196 -2.350 4.491 1.00 96.50 101 LEU A O 1
ATOM 845 N N . ALA A 1 102 ? 4.873 -3.144 3.211 1.00 97.75 102 ALA A N 1
ATOM 846 C CA . ALA A 1 102 ? 4.718 -4.546 3.571 1.00 97.75 102 ALA A CA 1
ATOM 847 C C . ALA A 1 102 ? 4.862 -4.757 5.090 1.00 97.75 102 ALA A C 1
ATOM 849 O O . ALA A 1 102 ? 3.917 -5.165 5.772 1.00 97.75 102 ALA A O 1
ATOM 850 N N . PHE A 1 103 ? 6.021 -4.408 5.654 1.00 97.44 103 PHE A N 1
ATOM 851 C CA . PHE A 1 103 ? 6.298 -4.591 7.082 1.00 97.44 103 PHE A CA 1
ATOM 852 C C . PHE A 1 103 ? 5.451 -3.668 7.962 1.00 97.44 103 PHE A C 1
ATOM 854 O O . PHE A 1 103 ? 5.001 -4.071 9.038 1.00 97.44 103 PHE A O 1
ATOM 861 N N . GLY A 1 104 ? 5.166 -2.447 7.502 1.00 95.81 104 GLY A N 1
ATOM 862 C CA . GLY A 1 104 ? 4.265 -1.528 8.191 1.00 95.81 104 GLY A CA 1
ATOM 863 C C . GLY A 1 104 ? 2.837 -2.071 8.298 1.00 95.81 104 GLY A C 1
ATOM 864 O O . GLY A 1 104 ? 2.181 -1.879 9.327 1.00 95.81 104 GLY A O 1
ATOM 865 N N . SER A 1 105 ? 2.366 -2.790 7.278 1.00 96.44 105 SER A N 1
ATOM 866 C CA . SER A 1 105 ? 1.036 -3.415 7.275 1.00 96.44 105 SER A CA 1
ATOM 867 C C . SER A 1 105 ? 0.963 -4.586 8.256 1.00 96.44 105 SER A C 1
ATOM 869 O O . SER A 1 105 ? 0.050 -4.617 9.080 1.00 96.44 105 SER A O 1
ATOM 871 N N . ILE A 1 106 ? 1.973 -5.464 8.291 1.00 96.94 106 ILE A N 1
ATOM 872 C CA . ILE A 1 106 ? 2.066 -6.518 9.321 1.00 96.94 106 ILE A CA 1
ATOM 873 C C . ILE A 1 106 ? 2.110 -5.913 10.723 1.00 96.94 106 ILE A C 1
ATOM 875 O O . ILE A 1 106 ? 1.338 -6.309 11.599 1.00 96.94 106 ILE A O 1
ATOM 879 N N . TYR A 1 107 ? 2.986 -4.929 10.948 1.00 95.88 107 TYR A N 1
ATOM 880 C CA . TYR A 1 107 ? 3.127 -4.294 12.256 1.00 95.88 107 TYR A CA 1
ATOM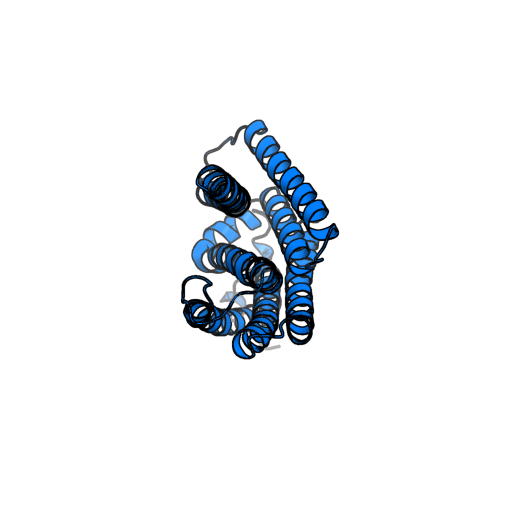 881 C C . TYR A 1 107 ? 1.801 -3.690 12.733 1.00 95.88 107 TYR A C 1
ATOM 883 O O . TYR A 1 107 ? 1.407 -3.869 13.890 1.00 95.88 107 TYR A O 1
ATOM 891 N N . THR A 1 108 ? 1.077 -3.003 11.844 1.00 93.06 108 THR A N 1
ATOM 892 C CA . THR A 1 108 ? -0.240 -2.460 12.192 1.00 93.06 108 THR A CA 1
ATOM 893 C C . THR A 1 108 ? -1.297 -3.534 12.406 1.00 93.06 108 THR A C 1
ATOM 895 O O . THR A 1 108 ? -2.083 -3.384 13.342 1.00 93.06 108 THR A O 1
ATOM 898 N N . GLY A 1 109 ? -1.273 -4.634 11.650 1.00 95.25 109 GLY A N 1
ATOM 899 C CA . GLY A 1 109 ? -2.116 -5.808 11.889 1.00 95.25 109 GLY A CA 1
ATOM 900 C C . GLY A 1 109 ? -1.900 -6.410 13.282 1.00 95.25 109 GLY A C 1
ATOM 901 O O . GLY A 1 109 ? -2.851 -6.563 14.049 1.00 95.25 109 GLY A O 1
ATOM 902 N N . ILE A 1 110 ? -0.644 -6.657 13.675 1.00 96.06 110 ILE A N 1
ATOM 903 C CA . ILE A 1 110 ? -0.294 -7.169 15.016 1.00 96.06 110 ILE A CA 1
ATOM 904 C C . ILE A 1 110 ? -0.735 -6.187 16.107 1.00 96.06 110 ILE A C 1
ATOM 906 O O . ILE A 1 110 ? -1.278 -6.574 17.144 1.00 96.06 110 ILE A O 1
ATOM 910 N N . LYS A 1 111 ? -0.524 -4.887 15.889 1.00 93.50 111 LYS A N 1
ATOM 911 C CA . LYS A 1 111 ? -0.945 -3.853 16.838 1.00 93.50 111 LYS A CA 1
ATOM 912 C C . LYS A 1 111 ? -2.470 -3.790 16.973 1.00 93.50 111 LYS A C 1
ATOM 914 O O . LYS A 1 111 ? -2.970 -3.612 18.087 1.00 93.50 111 LYS A O 1
ATOM 919 N N . ALA A 1 112 ? -3.206 -3.984 15.880 1.00 92.38 112 ALA A N 1
ATOM 920 C CA . ALA A 1 112 ? -4.665 -4.039 15.880 1.00 92.38 112 ALA A CA 1
ATOM 921 C C . ALA A 1 112 ? -5.196 -5.188 16.756 1.00 92.38 112 ALA A C 1
ATOM 923 O O . ALA A 1 112 ? -6.165 -4.976 17.487 1.00 92.38 112 ALA A O 1
ATOM 924 N N . LEU A 1 113 ? -4.499 -6.336 16.807 1.00 95.00 113 LEU A N 1
ATOM 925 C CA . LEU A 1 113 ? -4.828 -7.444 17.722 1.00 95.00 113 LEU A CA 1
ATOM 926 C C . LEU A 1 113 ? -4.874 -7.027 19.198 1.00 95.00 113 LEU A C 1
ATOM 928 O O . LEU A 1 113 ? -5.664 -7.572 19.975 1.00 95.00 113 LEU A O 1
ATOM 932 N N . ARG A 1 114 ? -4.062 -6.041 19.591 1.00 93.56 114 ARG A N 1
ATOM 933 C CA . ARG A 1 114 ? -3.986 -5.540 20.974 1.00 93.56 114 ARG A CA 1
ATOM 934 C C . ARG A 1 114 ? -4.936 -4.371 21.238 1.00 93.56 114 ARG A C 1
ATOM 936 O O . ARG A 1 114 ? -5.403 -4.203 22.361 1.00 93.56 114 ARG A O 1
ATOM 943 N N . GLN A 1 115 ? -5.191 -3.541 20.227 1.00 91.00 115 GLN A N 1
ATOM 944 C CA . GLN A 1 115 ? -5.898 -2.267 20.399 1.00 91.00 115 GLN A CA 1
ATOM 945 C C . GLN A 1 115 ? -7.400 -2.334 20.132 1.00 91.00 115 GLN A C 1
ATOM 947 O O . GLN A 1 115 ? -8.149 -1.576 20.746 1.00 91.00 115 GLN A O 1
ATOM 952 N N . ILE A 1 116 ? -7.840 -3.218 19.239 1.00 92.31 116 ILE A N 1
ATOM 953 C CA . ILE A 1 116 ? -9.262 -3.438 18.968 1.00 92.31 116 ILE A CA 1
ATOM 954 C C . ILE A 1 116 ? -9.802 -4.333 20.085 1.00 92.31 116 ILE A C 1
ATOM 956 O O . ILE A 1 116 ? -9.285 -5.430 20.307 1.00 92.31 116 ILE A O 1
ATOM 960 N N . LYS A 1 117 ? -10.799 -3.855 20.833 1.00 90.94 117 LYS A N 1
ATOM 961 C CA . LYS A 1 117 ? -11.353 -4.589 21.988 1.00 90.94 117 LYS A CA 1
ATOM 962 C C . LYS A 1 117 ? -12.800 -5.015 21.788 1.00 90.94 117 LYS A C 1
ATOM 964 O O . LYS A 1 117 ? -13.200 -6.007 22.380 1.00 90.94 117 LYS A O 1
ATOM 969 N N . THR A 1 118 ? -13.561 -4.288 20.975 1.00 90.56 118 THR A N 1
ATOM 970 C CA . THR A 1 118 ? -15.011 -4.493 20.843 1.00 90.56 118 THR A CA 1
ATOM 971 C C . THR A 1 118 ? -15.335 -5.618 19.870 1.00 90.56 118 THR A C 1
ATOM 973 O O . THR A 1 118 ? -16.130 -6.498 20.175 1.00 90.56 118 THR A O 1
ATOM 976 N N . SER A 1 119 ? -14.693 -5.610 18.702 1.00 91.06 119 SER A N 1
ATOM 977 C CA . SER A 1 119 ? -15.076 -6.438 17.565 1.00 91.06 119 SER A CA 1
ATOM 978 C C . SER A 1 119 ? -13.991 -7.455 17.237 1.00 91.06 119 SER A C 1
ATOM 980 O O . SER A 1 119 ? -12.925 -7.138 16.703 1.00 91.06 119 SER A O 1
ATOM 982 N N . LEU A 1 120 ? -14.284 -8.721 17.545 1.00 92.56 120 LEU A N 1
ATOM 983 C CA . LEU A 1 120 ? -13.398 -9.846 17.251 1.00 92.56 120 LEU A CA 1
ATOM 984 C C . LEU A 1 120 ? -13.202 -10.017 15.737 1.00 92.56 120 LEU A C 1
ATOM 986 O O . LEU A 1 120 ? -12.084 -10.250 15.287 1.00 92.56 120 LEU A O 1
ATOM 990 N N . PHE A 1 121 ? -14.254 -9.795 14.945 1.00 91.38 121 PHE A N 1
ATOM 991 C CA . PHE A 1 121 ? -14.167 -9.819 13.485 1.00 91.38 121 PHE A CA 1
ATOM 992 C C . PHE A 1 121 ? -13.210 -8.751 12.940 1.00 91.38 121 PHE A C 1
ATOM 994 O O . PHE A 1 121 ? -12.260 -9.093 12.244 1.00 91.38 121 PHE A O 1
ATOM 1001 N N . LEU A 1 122 ? -13.381 -7.473 13.312 1.00 92.56 122 LEU A N 1
ATOM 1002 C CA . LEU A 1 122 ? -12.501 -6.389 12.853 1.00 92.56 122 LEU A CA 1
ATOM 1003 C C . LEU A 1 122 ? -11.046 -6.620 13.273 1.00 92.56 122 LEU A C 1
ATOM 1005 O O . LEU A 1 122 ? -10.125 -6.322 12.510 1.00 92.56 122 LEU A O 1
ATOM 1009 N N . LYS A 1 123 ? -10.843 -7.162 14.479 1.00 94.88 123 LYS A N 1
ATOM 1010 C CA . LYS A 1 123 ? -9.529 -7.528 15.004 1.00 94.88 123 LYS A CA 1
ATOM 1011 C C . LYS A 1 123 ? -8.798 -8.492 14.067 1.00 94.88 123 LYS A C 1
ATOM 1013 O O . LYS A 1 123 ? -7.699 -8.177 13.613 1.00 94.88 123 LYS A O 1
ATOM 1018 N N . TRP A 1 124 ? -9.408 -9.640 13.779 1.00 95.94 124 TRP A N 1
ATOM 1019 C CA . TRP A 1 124 ? -8.803 -10.659 12.920 1.00 95.94 124 TRP A CA 1
ATOM 1020 C C . TRP A 1 124 ? -8.729 -10.213 11.466 1.00 95.94 124 TRP A C 1
ATOM 1022 O O . TRP A 1 124 ? -7.701 -10.399 10.825 1.00 95.94 124 TRP A O 1
ATOM 1032 N N . PHE A 1 125 ? -9.766 -9.542 10.972 1.00 95.50 125 PHE A N 1
ATOM 1033 C CA . PHE A 1 125 ? -9.792 -8.995 9.621 1.00 95.50 125 PHE A CA 1
ATOM 1034 C C . PHE A 1 125 ? -8.631 -8.024 9.370 1.00 95.50 125 PHE A C 1
ATOM 1036 O O . PHE A 1 125 ? -7.910 -8.164 8.387 1.00 95.50 125 PHE A O 1
ATOM 1043 N N . THR A 1 126 ? -8.382 -7.092 10.299 1.00 95.31 126 THR A N 1
ATOM 1044 C CA . THR A 1 126 ? -7.254 -6.148 10.194 1.00 95.31 126 THR A CA 1
ATOM 1045 C C . THR A 1 126 ? -5.906 -6.870 10.202 1.00 95.31 126 THR A C 1
ATOM 1047 O O . THR A 1 126 ? -4.985 -6.463 9.499 1.00 95.31 126 THR A O 1
ATOM 1050 N N . PHE A 1 127 ? -5.778 -7.941 10.987 1.00 96.88 127 PHE A N 1
ATOM 1051 C CA . PHE A 1 127 ? -4.564 -8.750 11.025 1.00 96.88 127 PHE A CA 1
ATOM 1052 C C . PHE A 1 127 ? -4.319 -9.491 9.704 1.00 96.88 127 PHE A C 1
ATOM 1054 O O . PHE A 1 127 ? -3.224 -9.384 9.154 1.00 96.88 127 PHE A O 1
ATOM 1061 N N . PHE A 1 128 ? -5.336 -10.165 9.159 1.00 97.25 128 PHE A N 1
ATOM 1062 C CA . PHE A 1 128 ? -5.222 -10.884 7.888 1.00 97.25 128 PHE A CA 1
ATOM 1063 C C . PHE A 1 128 ? -4.964 -9.950 6.706 1.00 97.25 128 PHE A C 1
ATOM 1065 O O . PHE A 1 128 ? -4.107 -10.256 5.883 1.00 97.25 128 PHE A O 1
ATOM 1072 N N . ILE A 1 129 ? -5.597 -8.774 6.667 1.00 97.38 129 ILE A N 1
ATOM 1073 C CA . ILE A 1 129 ? -5.259 -7.738 5.678 1.00 97.38 129 ILE A CA 1
ATOM 1074 C C . ILE A 1 129 ? -3.805 -7.287 5.804 1.00 97.38 129 ILE A C 1
ATOM 1076 O O . ILE A 1 129 ? -3.156 -7.030 4.797 1.00 97.38 129 ILE A O 1
ATOM 1080 N N . GLY A 1 130 ? -3.270 -7.193 7.022 1.00 97.12 130 GLY A N 1
ATOM 1081 C CA . GLY A 1 130 ? -1.859 -6.865 7.222 1.00 97.12 130 GLY A CA 1
ATOM 1082 C C . GLY A 1 130 ? -0.916 -7.877 6.560 1.00 97.12 130 GLY A C 1
ATOM 1083 O O . GLY A 1 130 ? 0.091 -7.471 5.982 1.00 97.12 130 GLY A O 1
ATOM 1084 N N . ILE A 1 131 ? -1.258 -9.170 6.618 1.00 97.69 131 ILE A N 1
ATOM 1085 C CA . ILE A 1 131 ? -0.515 -10.260 5.962 1.00 97.69 131 ILE A CA 1
ATOM 1086 C C . ILE A 1 131 ? -0.695 -10.201 4.443 1.00 97.69 131 ILE A C 1
ATOM 1088 O O . ILE A 1 131 ? 0.285 -10.269 3.706 1.00 97.69 131 ILE A O 1
ATOM 1092 N N . ASP A 1 132 ? -1.930 -10.039 3.977 1.00 97.38 132 ASP A N 1
ATOM 1093 C CA . ASP A 1 132 ? -2.253 -9.940 2.554 1.00 97.38 132 ASP A CA 1
ATOM 1094 C C . ASP A 1 132 ? -1.514 -8.771 1.882 1.00 97.38 132 ASP A C 1
ATOM 1096 O O . ASP A 1 132 ? -0.775 -8.962 0.917 1.00 97.38 132 ASP A O 1
ATOM 1100 N N . LEU A 1 133 ? -1.585 -7.572 2.472 1.00 97.12 133 LEU A N 1
ATOM 1101 C CA . LEU A 1 133 ? -0.852 -6.397 1.997 1.00 97.12 133 LEU A CA 1
ATOM 1102 C C . LEU A 1 133 ? 0.663 -6.619 1.976 1.00 97.12 133 LEU A C 1
ATOM 1104 O O . LEU A 1 133 ? 1.336 -6.059 1.111 1.00 97.12 133 LEU A O 1
ATOM 1108 N N . PHE A 1 134 ? 1.214 -7.417 2.894 1.00 97.69 134 PHE A N 1
ATOM 1109 C CA . PHE A 1 134 ? 2.629 -7.780 2.861 1.00 97.69 134 PHE A CA 1
ATOM 1110 C C . PHE A 1 134 ? 2.960 -8.653 1.657 1.00 97.69 134 PHE A C 1
ATOM 1112 O O . PHE A 1 134 ? 3.844 -8.289 0.880 1.00 97.69 134 PHE A O 1
ATOM 1119 N N . ILE A 1 135 ? 2.231 -9.759 1.475 1.00 97.25 135 ILE A N 1
ATOM 1120 C CA . ILE A 1 135 ? 2.445 -10.686 0.356 1.00 97.25 135 ILE A CA 1
ATOM 1121 C C . ILE A 1 135 ? 2.292 -9.931 -0.962 1.00 97.25 135 ILE A C 1
ATOM 1123 O O . ILE A 1 135 ? 3.147 -10.033 -1.842 1.00 97.25 135 ILE A O 1
ATOM 1127 N N . PHE A 1 136 ? 1.250 -9.109 -1.072 1.00 96.44 136 PHE A N 1
ATOM 1128 C CA . PHE A 1 136 ? 0.975 -8.365 -2.286 1.00 96.44 136 PHE A CA 1
ATOM 1129 C C . PHE A 1 136 ? 2.034 -7.295 -2.576 1.00 96.44 136 PHE A C 1
ATOM 1131 O O . PHE A 1 136 ? 2.515 -7.204 -3.705 1.00 96.44 136 PHE A O 1
ATOM 1138 N N . SER A 1 137 ? 2.465 -6.532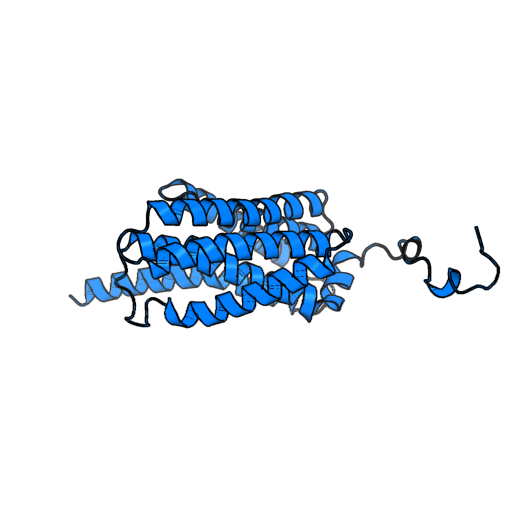 -1.566 1.00 97.00 137 SER A N 1
ATOM 1139 C CA . SER A 1 137 ? 3.518 -5.514 -1.730 1.00 97.00 137 SER A CA 1
ATOM 1140 C C . SER A 1 137 ? 4.860 -6.131 -2.123 1.00 97.00 137 SER A C 1
ATOM 1142 O O . SER A 1 137 ? 5.549 -5.593 -2.989 1.00 97.00 137 SER A O 1
ATOM 1144 N N . VAL A 1 138 ? 5.225 -7.271 -1.526 1.00 97.31 138 VAL A N 1
ATOM 1145 C CA . VAL A 1 138 ? 6.447 -8.010 -1.882 1.00 97.31 138 VAL A CA 1
ATOM 1146 C C . VAL A 1 138 ? 6.337 -8.598 -3.290 1.00 97.31 138 VAL A C 1
ATOM 1148 O O . VAL A 1 138 ? 7.275 -8.470 -4.072 1.00 97.31 138 VAL A O 1
ATOM 1151 N N . GLY A 1 139 ? 5.192 -9.178 -3.657 1.00 96.44 139 GLY A N 1
ATOM 1152 C CA . GLY A 1 139 ? 4.972 -9.718 -5.001 1.00 96.44 139 GLY A CA 1
ATOM 1153 C C . GLY A 1 139 ? 5.068 -8.648 -6.088 1.00 96.44 139 GLY A C 1
ATOM 1154 O O . GLY A 1 139 ? 5.761 -8.836 -7.088 1.00 96.44 139 GLY A O 1
ATOM 1155 N N . VAL A 1 140 ? 4.440 -7.492 -5.860 1.00 95.38 140 VAL A N 1
ATOM 1156 C CA . VAL A 1 140 ? 4.578 -6.308 -6.719 1.00 95.38 140 VAL A CA 1
ATOM 1157 C C . VAL A 1 140 ? 6.037 -5.868 -6.809 1.00 95.38 140 VAL A C 1
ATOM 1159 O O . VAL A 1 140 ? 6.533 -5.648 -7.911 1.00 95.38 140 VAL A O 1
ATOM 1162 N N . LEU A 1 141 ? 6.743 -5.774 -5.678 1.00 96.31 141 LEU A N 1
ATOM 1163 C CA . LEU A 1 141 ? 8.149 -5.379 -5.661 1.00 96.31 141 LEU A CA 1
ATOM 1164 C C . LEU A 1 141 ? 9.006 -6.313 -6.524 1.00 96.31 141 LEU A C 1
ATOM 1166 O O . LEU A 1 141 ? 9.766 -5.838 -7.363 1.00 96.31 141 LEU A O 1
ATOM 1170 N N . PHE A 1 142 ? 8.851 -7.627 -6.361 1.00 95.88 142 PHE A N 1
ATOM 1171 C CA . PHE A 1 142 ? 9.597 -8.616 -7.141 1.00 95.88 142 PHE A CA 1
ATOM 1172 C C . PHE A 1 142 ? 9.281 -8.503 -8.632 1.00 95.88 142 PHE A C 1
ATOM 1174 O O . PHE A 1 142 ? 10.188 -8.580 -9.457 1.00 95.88 142 PHE A O 1
ATOM 1181 N N . LYS A 1 143 ? 8.009 -8.273 -8.984 1.00 93.25 143 LYS A N 1
ATOM 1182 C CA . LYS A 1 143 ? 7.598 -8.050 -10.373 1.00 93.25 143 LYS A CA 1
ATOM 1183 C C . LYS A 1 143 ? 8.242 -6.788 -10.959 1.00 93.25 143 LYS A C 1
ATOM 1185 O O . LYS A 1 143 ? 8.756 -6.851 -12.069 1.00 93.25 143 LYS A O 1
ATOM 1190 N N . MET A 1 144 ? 8.258 -5.677 -10.218 1.00 91.62 144 MET A N 1
ATOM 1191 C CA . MET A 1 144 ? 8.853 -4.406 -10.664 1.00 91.62 144 MET A CA 1
ATOM 1192 C C . MET A 1 144 ? 10.386 -4.450 -10.763 1.00 91.62 144 MET A C 1
ATOM 1194 O O . MET A 1 144 ? 10.963 -3.686 -11.532 1.00 91.62 144 MET A O 1
ATOM 1198 N N . GLN A 1 145 ? 11.049 -5.297 -9.969 1.00 91.56 145 GLN A N 1
ATOM 1199 C CA . GLN A 1 145 ? 12.506 -5.497 -10.012 1.00 91.56 145 GLN A CA 1
ATOM 1200 C C . GLN A 1 145 ? 12.928 -6.637 -10.952 1.00 91.56 145 GLN A C 1
ATOM 1202 O O . GLN A 1 145 ? 14.110 -6.966 -11.015 1.00 91.56 145 GLN A O 1
ATOM 1207 N N . SER A 1 146 ? 11.978 -7.259 -11.660 1.00 90.12 146 SER A N 1
ATOM 1208 C CA . SER A 1 146 ? 12.220 -8.428 -12.517 1.00 90.12 146 SER A CA 1
ATOM 1209 C C . SER A 1 146 ? 12.931 -9.581 -11.793 1.00 90.12 146 SER A C 1
ATOM 1211 O O . SER A 1 146 ? 13.705 -10.326 -12.389 1.00 90.12 146 SER A O 1
ATOM 1213 N N . TRP A 1 147 ? 12.676 -9.738 -10.493 1.00 93.56 147 TRP A N 1
ATOM 1214 C CA . TRP A 1 147 ? 13.254 -10.817 -9.696 1.00 93.56 147 TRP A CA 1
ATOM 1215 C C . TRP A 1 147 ? 12.542 -12.153 -9.955 1.00 93.56 147 TRP A C 1
ATOM 1217 O O . TRP A 1 147 ? 11.333 -12.174 -10.233 1.00 93.56 147 TRP A O 1
ATOM 1227 N N . PRO A 1 148 ? 13.262 -13.287 -9.840 1.00 94.25 148 PRO A N 1
ATOM 1228 C CA . PRO A 1 148 ? 12.679 -14.607 -10.053 1.00 94.25 148 PRO A CA 1
ATOM 1229 C C . PRO A 1 148 ? 11.501 -14.843 -9.101 1.00 94.25 148 PRO A C 1
ATOM 1231 O O . PRO A 1 148 ? 11.536 -14.488 -7.924 1.00 94.25 148 PRO A O 1
ATOM 1234 N N . GLY A 1 149 ? 10.421 -15.421 -9.631 1.00 90.81 149 GLY A N 1
ATOM 1235 C CA . GLY A 1 149 ? 9.193 -15.677 -8.874 1.00 90.81 149 GLY A CA 1
ATOM 1236 C C . GLY A 1 149 ? 8.259 -14.471 -8.704 1.00 90.81 149 GLY A C 1
ATOM 1237 O O . GLY A 1 149 ? 7.167 -14.642 -8.164 1.00 90.81 149 GLY A O 1
ATOM 1238 N N . GLY A 1 150 ? 8.607 -13.275 -9.204 1.00 90.69 150 GLY A N 1
ATOM 1239 C CA . GLY A 1 150 ? 7.756 -12.083 -9.072 1.00 90.69 150 GLY A CA 1
ATOM 1240 C C . GLY A 1 150 ? 6.342 -12.251 -9.638 1.00 90.69 150 GLY A C 1
ATOM 1241 O O . GLY A 1 150 ? 5.379 -11.762 -9.050 1.00 90.69 150 GLY A O 1
ATOM 1242 N N . GLY A 1 151 ? 6.186 -13.016 -10.725 1.00 89.50 151 GLY A N 1
ATOM 1243 C CA . GLY A 1 151 ? 4.868 -13.400 -11.242 1.00 89.50 151 GLY A CA 1
ATOM 1244 C C . GLY A 1 151 ? 4.062 -14.219 -10.230 1.00 89.50 151 GLY A C 1
ATOM 1245 O O . GLY A 1 151 ? 2.966 -13.826 -9.853 1.00 89.50 151 GLY A O 1
ATOM 1246 N N . VAL A 1 152 ? 4.630 -15.313 -9.720 1.00 93.69 152 VAL A N 1
ATOM 1247 C CA . VAL A 1 152 ? 3.943 -16.213 -8.778 1.00 93.69 152 VAL A CA 1
ATOM 1248 C C . VAL A 1 152 ? 3.522 -15.473 -7.505 1.00 93.69 152 VAL A C 1
ATOM 1250 O O . VAL A 1 152 ? 2.349 -15.514 -7.138 1.00 93.69 152 VAL A O 1
ATOM 1253 N N . PHE A 1 153 ? 4.440 -14.740 -6.863 1.00 92.69 153 PHE A N 1
ATOM 1254 C CA . PHE A 1 153 ? 4.125 -13.997 -5.635 1.00 92.69 153 PHE A CA 1
ATOM 1255 C C . PHE A 1 153 ? 3.052 -12.931 -5.852 1.00 92.69 153 PHE A C 1
ATOM 1257 O O . PHE A 1 153 ? 2.178 -12.756 -5.002 1.00 92.69 153 PHE A O 1
ATOM 1264 N N . SER A 1 154 ? 3.095 -12.225 -6.984 1.00 92.19 154 SER A N 1
ATOM 1265 C CA . SER A 1 154 ? 2.086 -11.212 -7.275 1.00 92.19 154 SER A CA 1
ATOM 1266 C C . SER A 1 154 ? 0.712 -11.816 -7.552 1.00 92.19 154 SER A C 1
ATOM 1268 O O . SER A 1 154 ? -0.256 -11.313 -6.993 1.00 92.19 154 SER A O 1
ATOM 1270 N N . TYR A 1 155 ? 0.600 -12.917 -8.302 1.00 94.44 155 TYR A N 1
ATOM 1271 C CA . TYR A 1 155 ? -0.693 -13.581 -8.519 1.00 94.44 155 TYR A CA 1
ATOM 1272 C C . TYR A 1 155 ? -1.307 -14.118 -7.222 1.00 94.44 155 TYR A C 1
ATOM 1274 O O . TYR A 1 155 ? -2.503 -13.938 -6.995 1.00 94.44 155 TYR A O 1
ATOM 1282 N N . VAL A 1 156 ? -0.492 -14.713 -6.344 1.00 96.62 156 VAL A N 1
ATOM 1283 C CA . VAL A 1 156 ? -0.947 -15.159 -5.016 1.00 96.62 156 VAL A CA 1
ATOM 1284 C C . VAL A 1 156 ? -1.456 -13.971 -4.195 1.00 96.62 156 VAL A C 1
ATOM 1286 O O . VAL A 1 156 ? -2.541 -14.045 -3.621 1.00 96.62 156 VAL A O 1
ATOM 1289 N N . GLY A 1 157 ? -0.715 -12.859 -4.186 1.00 95.38 157 GLY A N 1
ATOM 1290 C CA . GLY A 1 157 ? -1.143 -11.628 -3.521 1.00 95.38 157 GLY A CA 1
ATOM 1291 C C . GLY A 1 157 ? -2.454 -11.074 -4.083 1.00 95.38 157 GLY A C 1
ATOM 1292 O O . GLY A 1 157 ? -3.360 -10.772 -3.319 1.00 95.38 157 GLY A O 1
ATOM 1293 N N . VAL A 1 158 ? -2.607 -11.002 -5.410 1.00 95.19 158 VAL A N 1
ATOM 1294 C CA . VAL A 1 158 ? -3.842 -10.520 -6.063 1.00 95.19 158 VAL A CA 1
ATOM 1295 C C . VAL A 1 158 ? -5.048 -11.379 -5.688 1.00 95.19 158 VAL A C 1
ATOM 1297 O O . VAL A 1 158 ? -6.127 -10.842 -5.436 1.00 95.19 158 VAL A O 1
ATOM 1300 N N . PHE A 1 159 ? -4.875 -12.702 -5.633 1.00 96.75 159 PHE A N 1
ATOM 1301 C CA . PHE A 1 159 ? -5.945 -13.624 -5.261 1.00 96.75 159 PHE A CA 1
ATOM 1302 C C . PHE A 1 159 ? -6.474 -13.345 -3.846 1.00 96.75 159 PHE A C 1
ATOM 1304 O O . PHE A 1 159 ? -7.678 -13.144 -3.663 1.00 96.75 159 PHE A O 1
ATOM 1311 N N . PHE A 1 160 ? -5.586 -13.273 -2.851 1.00 96.88 160 PHE A N 1
ATOM 1312 C CA . PHE A 1 160 ? -5.982 -12.961 -1.474 1.00 96.88 160 PHE A CA 1
ATOM 1313 C C . PHE A 1 160 ? -6.508 -11.530 -1.330 1.00 96.88 160 PHE A C 1
ATOM 1315 O O . PHE A 1 160 ? -7.508 -11.314 -0.638 1.00 96.88 160 PHE A O 1
ATOM 1322 N N . PHE A 1 161 ? -5.929 -10.582 -2.063 1.00 94.88 161 PHE A N 1
ATOM 1323 C CA . PHE A 1 161 ? -6.375 -9.197 -2.081 1.00 94.88 161 PHE A CA 1
ATOM 1324 C C . PHE A 1 161 ? -7.810 -9.063 -2.598 1.00 94.88 161 PHE A C 1
ATOM 1326 O O . PHE A 1 161 ? -8.614 -8.321 -2.030 1.00 94.88 161 PHE A O 1
ATOM 1333 N N . PHE A 1 162 ? -8.181 -9.823 -3.633 1.00 95.00 162 PHE A N 1
ATOM 1334 C CA . PHE A 1 162 ? -9.553 -9.844 -4.143 1.00 95.00 162 PHE A CA 1
ATOM 1335 C C . PHE A 1 162 ? -10.545 -10.356 -3.087 1.00 95.00 162 PHE A C 1
ATOM 1337 O O . PHE A 1 162 ? -11.589 -9.738 -2.860 1.00 95.00 162 PHE A O 1
ATOM 1344 N N . ILE A 1 163 ? -10.190 -11.427 -2.370 1.00 96.56 163 ILE A N 1
ATOM 1345 C CA . ILE A 1 163 ? -10.987 -11.939 -1.244 1.00 96.56 163 ILE A CA 1
ATOM 1346 C C . ILE A 1 163 ? -11.112 -10.875 -0.142 1.00 96.56 163 ILE A C 1
ATOM 1348 O O . ILE A 1 163 ? -12.207 -10.652 0.382 1.00 96.56 163 ILE A O 1
ATOM 1352 N N . ALA A 1 164 ? -10.021 -10.176 0.186 1.00 95.38 164 ALA A N 1
ATOM 1353 C CA . ALA A 1 164 ? -10.019 -9.111 1.185 1.00 95.38 164 ALA A CA 1
ATOM 1354 C C . ALA A 1 164 ? -10.934 -7.939 0.789 1.00 95.38 164 ALA A C 1
ATOM 1356 O O . ALA A 1 164 ? -11.663 -7.422 1.639 1.00 95.38 164 ALA A O 1
ATOM 1357 N N . VAL A 1 165 ? -10.954 -7.550 -0.492 1.00 93.50 165 VAL A N 1
ATOM 1358 C CA . VAL A 1 165 ? -11.867 -6.522 -1.027 1.00 93.50 165 VAL A CA 1
ATOM 1359 C C . VAL A 1 165 ? -13.330 -6.944 -0.883 1.00 93.50 165 VAL A C 1
ATOM 1361 O O . VAL A 1 165 ? -14.148 -6.138 -0.439 1.00 93.50 165 VAL A O 1
ATOM 1364 N N . LEU A 1 166 ? -13.673 -8.199 -1.190 1.00 94.31 166 LEU A N 1
ATOM 1365 C CA . LEU A 1 166 ? -15.040 -8.702 -1.000 1.00 94.31 166 LEU A CA 1
ATOM 1366 C C . LEU A 1 166 ? -15.440 -8.701 0.481 1.00 94.31 166 LEU A C 1
ATOM 1368 O O . LEU A 1 166 ? -16.515 -8.219 0.843 1.00 94.31 166 LEU A O 1
ATOM 1372 N N . ALA A 1 167 ? -14.551 -9.167 1.359 1.00 93.31 167 ALA A N 1
ATOM 1373 C CA . ALA A 1 167 ? -14.776 -9.156 2.802 1.00 93.31 167 ALA A CA 1
ATOM 1374 C C . ALA A 1 167 ? -14.867 -7.729 3.387 1.00 93.31 167 ALA A C 1
ATOM 1376 O O . ALA A 1 167 ? -15.516 -7.512 4.417 1.00 93.31 167 ALA A O 1
ATOM 1377 N N . LEU A 1 168 ? -14.287 -6.730 2.710 1.00 92.94 168 LEU A N 1
ATOM 1378 C CA . LEU A 1 168 ? -14.358 -5.326 3.114 1.00 92.94 168 LEU A CA 1
ATOM 1379 C C . LEU A 1 168 ? -15.792 -4.779 3.107 1.00 92.94 168 LEU A C 1
ATOM 1381 O O . LEU A 1 168 ? -16.116 -3.911 3.917 1.00 92.94 168 LEU A O 1
ATOM 1385 N N . ILE A 1 169 ? -16.674 -5.319 2.260 1.00 90.25 169 ILE A N 1
ATOM 1386 C CA . ILE A 1 169 ? -18.088 -4.915 2.179 1.00 90.25 169 ILE A CA 1
ATOM 1387 C C . ILE A 1 169 ? -18.777 -5.071 3.543 1.00 90.25 169 ILE A C 1
ATOM 1389 O O . ILE A 1 169 ? -19.516 -4.183 3.976 1.00 90.25 169 ILE A O 1
ATOM 1393 N N . PHE A 1 170 ? -18.471 -6.147 4.271 1.00 88.75 170 PHE A N 1
ATOM 1394 C CA . PHE A 1 170 ? -19.048 -6.414 5.591 1.00 88.75 170 PHE A CA 1
ATOM 1395 C C . PHE A 1 170 ? -18.454 -5.530 6.699 1.00 88.75 170 PHE A C 1
ATOM 1397 O O . PHE A 1 170 ? -19.115 -5.274 7.707 1.00 88.75 170 PHE A O 1
ATOM 1404 N N . THR A 1 171 ? -17.239 -5.003 6.510 1.00 88.19 171 THR A N 1
ATOM 1405 C CA . THR A 1 171 ? -16.543 -4.153 7.496 1.00 88.19 171 THR A CA 1
ATOM 1406 C C . THR A 1 171 ? -16.714 -2.655 7.271 1.00 88.19 171 THR A C 1
ATOM 1408 O O . THR A 1 171 ? -16.142 -1.860 8.014 1.00 88.19 171 THR A O 1
ATOM 1411 N N . LEU A 1 172 ? -17.497 -2.212 6.287 1.00 87.19 172 LEU A N 1
ATOM 1412 C CA . LEU A 1 172 ? -17.712 -0.780 6.094 1.00 87.19 172 LEU A CA 1
ATOM 1413 C C . LEU A 1 172 ? -18.475 -0.161 7.279 1.00 87.19 172 LEU A C 1
ATOM 1415 O O . LEU A 1 172 ? -19.504 -0.690 7.683 1.00 87.19 172 LEU A O 1
ATOM 1419 N N . PRO A 1 173 ? -18.078 1.020 7.796 1.00 78.25 173 PRO A N 1
ATOM 1420 C CA . PRO A 1 173 ? -18.785 1.656 8.911 1.00 78.25 173 PRO A CA 1
ATOM 1421 C C . PRO A 1 173 ? -20.256 2.012 8.665 1.00 78.25 173 PRO A C 1
ATOM 1423 O O . PRO A 1 173 ? -20.951 2.385 9.604 1.00 78.25 173 PRO A O 1
ATOM 1426 N N . SER A 1 174 ? -20.714 1.967 7.414 1.00 79.25 174 SER A N 1
ATOM 1427 C CA . SER A 1 174 ? -22.113 2.168 7.026 1.00 79.25 174 SER A CA 1
ATOM 1428 C C . SER A 1 174 ? -22.968 0.906 7.127 1.00 79.25 174 SER A C 1
ATOM 1430 O O . SER A 1 174 ? -24.182 1.012 7.0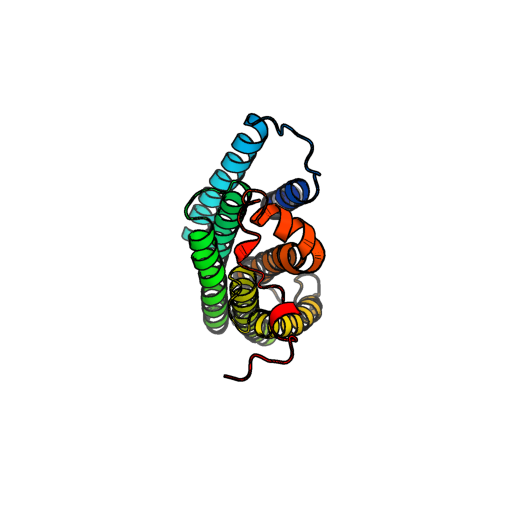04 1.00 79.25 174 SER A O 1
ATOM 1432 N N . SER A 1 175 ? -22.364 -0.269 7.315 1.00 81.06 175 SER A N 1
ATOM 1433 C CA . SER A 1 175 ? -23.068 -1.551 7.272 1.00 81.06 175 SER A CA 1
ATOM 1434 C C . SER A 1 175 ? -23.892 -1.847 8.530 1.00 81.06 175 SER A C 1
ATOM 1436 O O . SER A 1 175 ? -24.654 -2.804 8.540 1.00 81.06 175 SER A O 1
ATOM 1438 N N . ASN A 1 176 ? -23.748 -1.040 9.590 1.00 84.25 176 ASN A N 1
ATOM 1439 C CA . ASN A 1 176 ? -24.347 -1.248 10.915 1.00 84.25 176 ASN A CA 1
ATOM 1440 C C . ASN A 1 176 ? -24.039 -2.622 11.556 1.00 84.25 176 ASN A C 1
ATOM 1442 O O . ASN A 1 176 ? -24.619 -2.943 12.587 1.00 84.25 176 ASN A O 1
ATOM 1446 N N . TYR A 1 177 ? -23.101 -3.410 11.008 1.00 81.62 177 TYR A N 1
ATOM 1447 C CA . TYR A 1 177 ? -22.701 -4.708 11.572 1.00 81.62 177 TYR A CA 1
ATOM 1448 C C . TYR A 1 177 ? -21.738 -4.593 12.761 1.00 81.62 177 TYR A C 1
ATOM 1450 O O . TYR A 1 177 ? -21.552 -5.554 13.501 1.00 81.62 177 TYR A O 1
ATOM 1458 N N . ILE A 1 178 ? -21.068 -3.449 12.916 1.00 86.00 178 ILE A N 1
ATOM 1459 C CA . ILE A 1 178 ? -20.008 -3.248 13.909 1.00 86.00 178 ILE A CA 1
ATOM 1460 C C . ILE A 1 178 ? -20.218 -1.899 14.590 1.00 86.00 178 ILE A C 1
ATOM 1462 O O . ILE A 1 178 ? -20.356 -0.878 13.914 1.00 86.00 178 ILE A O 1
ATOM 1466 N N . ASP A 1 179 ? -20.162 -1.880 15.920 1.00 87.62 179 ASP A N 1
ATOM 1467 C CA . ASP A 1 179 ? -20.128 -0.645 16.697 1.00 87.62 179 ASP A CA 1
ATOM 1468 C C . ASP A 1 179 ? -18.722 -0.044 16.694 1.00 87.62 179 ASP A C 1
ATOM 1470 O O . ASP A 1 179 ? -17.770 -0.591 17.249 1.00 87.62 179 ASP A O 1
ATOM 1474 N N . TRP A 1 180 ? -18.579 1.114 16.050 1.00 89.00 180 TRP A N 1
ATOM 1475 C CA . TRP A 1 180 ? -17.272 1.723 15.810 1.00 89.00 180 TRP A CA 1
ATOM 1476 C C . TRP A 1 180 ? -16.851 2.682 16.915 1.00 89.00 180 TRP A C 1
ATOM 1478 O O . TRP A 1 180 ? -17.331 3.824 16.975 1.00 89.00 180 TRP A O 1
ATOM 1488 N N . LEU A 1 181 ? -15.814 2.315 17.668 1.00 91.19 181 LEU A N 1
ATOM 1489 C CA . LEU A 1 181 ? -15.069 3.297 18.453 1.00 91.19 181 LEU A CA 1
ATOM 1490 C C . LEU A 1 181 ? -14.307 4.266 17.531 1.00 91.19 181 LEU A C 1
ATOM 1492 O O . LEU A 1 181 ? -13.872 3.933 16.424 1.00 91.19 181 LEU A O 1
ATOM 1496 N N . LYS A 1 182 ? -14.079 5.498 18.008 1.00 88.19 182 LYS A N 1
ATOM 1497 C CA . LYS A 1 182 ? -13.326 6.523 17.254 1.00 88.19 182 LYS A CA 1
ATOM 1498 C C . LYS A 1 182 ? -11.915 6.051 16.874 1.00 88.19 182 LYS A C 1
ATOM 1500 O O . LYS A 1 182 ? -11.429 6.402 15.800 1.00 88.19 182 LYS A O 1
ATOM 1505 N N . LEU A 1 183 ? -11.268 5.274 17.748 1.00 87.19 183 LEU A N 1
ATOM 1506 C CA . LEU A 1 183 ? -9.940 4.709 17.508 1.00 87.19 183 LEU A CA 1
ATOM 1507 C C . LEU A 1 183 ? -9.979 3.615 16.433 1.00 87.19 183 LEU A C 1
ATOM 1509 O O . LEU A 1 183 ? -9.183 3.665 15.503 1.00 87.19 183 LEU A O 1
ATOM 1513 N N . GLU A 1 184 ? -10.932 2.689 16.514 1.00 90.12 184 GLU A N 1
ATOM 1514 C CA . GLU A 1 184 ? -11.095 1.578 15.563 1.00 90.12 184 GLU A CA 1
ATOM 1515 C C . GLU A 1 184 ? -11.383 2.094 14.159 1.00 90.12 184 GLU A C 1
ATOM 1517 O O . GLU A 1 184 ? -10.746 1.679 13.196 1.00 90.12 184 GLU A O 1
ATOM 1522 N N . ARG A 1 185 ? -12.238 3.118 14.053 1.00 89.50 185 ARG A N 1
ATOM 1523 C CA . ARG A 1 185 ? -12.487 3.812 12.787 1.00 89.50 185 ARG A CA 1
ATOM 1524 C C . ARG A 1 185 ? -11.202 4.407 12.210 1.00 89.50 185 ARG A C 1
ATOM 1526 O O . ARG A 1 185 ? -10.961 4.329 11.010 1.00 89.50 185 ARG A O 1
ATOM 1533 N N . LYS A 1 186 ? -10.367 5.013 13.058 1.00 88.06 186 LYS A N 1
ATOM 1534 C CA . LYS A 1 186 ? -9.089 5.600 12.635 1.00 88.06 186 LYS A CA 1
ATOM 1535 C C . LYS A 1 186 ? -8.105 4.525 12.168 1.00 88.06 186 LYS A C 1
ATOM 1537 O O . LYS A 1 186 ? -7.436 4.756 11.164 1.00 88.06 186 LYS A O 1
ATOM 1542 N N . ILE A 1 187 ? -8.028 3.391 12.869 1.00 89.44 187 ILE A N 1
ATOM 1543 C CA . ILE A 1 187 ? -7.206 2.236 12.480 1.00 89.44 187 ILE A CA 1
ATOM 1544 C C . ILE A 1 187 ? -7.692 1.697 11.136 1.00 89.44 187 ILE A C 1
ATOM 1546 O O . ILE A 1 187 ? -6.899 1.612 10.209 1.00 89.44 187 ILE A O 1
ATOM 1550 N N . PHE A 1 188 ? -8.993 1.457 10.983 1.00 91.12 188 PHE A N 1
ATOM 1551 C CA . PHE A 1 188 ? -9.576 0.945 9.745 1.00 91.12 188 PHE A CA 1
ATOM 1552 C C . PHE A 1 188 ? -9.241 1.818 8.532 1.00 91.12 188 PHE A C 1
ATOM 1554 O O . PHE A 1 188 ? -8.665 1.340 7.559 1.00 91.12 188 PHE A O 1
ATOM 1561 N N . TYR A 1 189 ? -9.492 3.128 8.598 1.00 89.19 189 TYR A N 1
ATOM 1562 C CA . TYR A 1 189 ? -9.173 3.991 7.457 1.00 89.19 189 TYR A CA 1
ATOM 1563 C C . TYR A 1 189 ? -7.670 4.059 7.160 1.00 89.19 189 TYR A C 1
ATOM 1565 O O . TYR A 1 189 ? -7.276 4.056 5.998 1.00 89.19 189 TYR A O 1
ATOM 1573 N N . ARG A 1 190 ? -6.821 4.136 8.192 1.00 88.56 190 ARG A N 1
ATOM 1574 C CA . ARG A 1 190 ? -5.378 4.358 8.009 1.00 88.56 190 ARG A CA 1
ATOM 1575 C C . ARG A 1 190 ? -4.604 3.094 7.663 1.00 88.56 190 ARG A C 1
ATOM 1577 O O . ARG A 1 190 ? -3.627 3.201 6.935 1.00 88.56 190 ARG A O 1
ATOM 1584 N N . SER A 1 191 ? -4.980 1.957 8.231 1.00 90.50 191 SER A N 1
ATOM 1585 C CA . SER A 1 191 ? -4.247 0.692 8.124 1.00 90.50 191 SER A CA 1
ATOM 1586 C C . SER A 1 191 ? -4.846 -0.255 7.093 1.00 90.50 191 SER A C 1
ATOM 1588 O O . SER A 1 191 ? -4.111 -1.087 6.584 1.00 90.50 191 SER A O 1
ATOM 1590 N N . ILE A 1 192 ? -6.133 -0.108 6.761 1.00 93.38 192 ILE A N 1
ATOM 1591 C CA . ILE A 1 192 ? -6.801 -0.945 5.758 1.00 93.38 192 ILE A CA 1
ATOM 1592 C C . ILE A 1 192 ? -7.069 -0.126 4.494 1.00 93.38 192 ILE A C 1
ATOM 1594 O O . ILE A 1 192 ? -6.437 -0.351 3.468 1.00 93.38 192 ILE A O 1
ATOM 1598 N N . ILE A 1 193 ? -7.948 0.879 4.571 1.00 92.69 193 ILE A N 1
ATOM 1599 C CA . ILE A 1 193 ? -8.465 1.556 3.367 1.00 92.69 193 ILE A CA 1
ATOM 1600 C C . ILE A 1 193 ? -7.366 2.272 2.576 1.00 92.69 193 ILE A C 1
ATOM 1602 O O . ILE A 1 193 ? -7.288 2.104 1.363 1.00 92.69 193 ILE A O 1
ATOM 1606 N N . VAL A 1 194 ? -6.520 3.068 3.241 1.00 90.00 194 VAL A N 1
ATOM 1607 C CA . VAL A 1 194 ? -5.454 3.827 2.562 1.00 90.00 194 VAL A CA 1
ATOM 1608 C C . VAL A 1 194 ? -4.452 2.897 1.850 1.00 90.00 194 VAL A C 1
ATOM 1610 O O . VAL A 1 194 ? -4.258 3.084 0.649 1.00 90.00 194 VAL A O 1
ATOM 1613 N N . PRO A 1 195 ? -3.848 1.888 2.517 1.00 94.00 195 PRO A N 1
ATOM 1614 C CA . PRO A 1 195 ? -2.972 0.927 1.847 1.00 94.00 195 PRO A CA 1
ATOM 1615 C C . PRO A 1 195 ? -3.644 0.135 0.732 1.00 94.00 195 PRO A C 1
ATOM 1617 O O . PRO A 1 195 ? -3.064 0.019 -0.341 1.00 94.00 195 PRO A O 1
ATOM 1620 N N . MET A 1 196 ? -4.869 -0.358 0.940 1.00 95.00 196 MET A N 1
ATOM 1621 C CA . MET A 1 196 ? -5.579 -1.107 -0.100 1.00 95.00 196 MET A CA 1
ATOM 1622 C C . MET A 1 196 ? -5.822 -0.253 -1.343 1.00 95.00 196 MET A C 1
ATOM 1624 O O . MET A 1 196 ? -5.581 -0.709 -2.454 1.00 95.00 196 MET A O 1
ATOM 1628 N N . PHE A 1 197 ? -6.248 1.000 -1.171 1.00 91.38 197 PHE A N 1
ATOM 1629 C CA . PHE A 1 197 ? -6.480 1.895 -2.303 1.00 91.38 197 PHE A CA 1
ATOM 1630 C C . PHE A 1 197 ? -5.188 2.194 -3.073 1.00 91.38 197 PHE A C 1
ATOM 1632 O O . PHE A 1 197 ? -5.177 2.167 -4.302 1.00 91.38 197 PHE A O 1
ATOM 1639 N N . PHE A 1 198 ? -4.084 2.416 -2.352 1.00 92.38 198 PHE A N 1
ATOM 1640 C CA . PHE A 1 198 ? -2.768 2.553 -2.971 1.00 92.38 198 PHE A CA 1
ATOM 1641 C C . PHE A 1 198 ? -2.375 1.305 -3.768 1.00 92.38 198 PHE A C 1
ATOM 1643 O O . PHE A 1 198 ? -1.974 1.421 -4.925 1.00 92.38 198 PHE A O 1
ATOM 1650 N N . MET A 1 199 ? -2.547 0.119 -3.180 1.00 94.50 199 MET A N 1
ATOM 1651 C CA . MET A 1 199 ? -2.217 -1.147 -3.831 1.00 94.50 199 MET A CA 1
ATOM 1652 C C . MET A 1 199 ? -3.089 -1.432 -5.054 1.00 94.50 199 MET A C 1
ATOM 1654 O O . MET A 1 199 ? -2.573 -1.961 -6.031 1.00 94.50 199 MET A O 1
ATOM 1658 N N . ILE A 1 200 ? -4.363 -1.025 -5.059 1.00 91.38 200 ILE A N 1
ATOM 1659 C CA . ILE A 1 200 ? -5.215 -1.083 -6.260 1.00 91.38 200 ILE A CA 1
ATOM 1660 C C . ILE A 1 200 ? -4.639 -0.197 -7.365 1.00 91.38 200 ILE A C 1
ATOM 1662 O O . ILE A 1 200 ? -4.504 -0.649 -8.497 1.00 91.38 200 ILE A O 1
ATOM 1666 N N . GLY A 1 201 ? -4.273 1.048 -7.049 1.00 87.94 201 GLY A N 1
ATOM 1667 C CA . GLY A 1 201 ? -3.672 1.951 -8.034 1.00 87.94 201 GLY A CA 1
ATOM 1668 C C . GLY A 1 201 ? -2.384 1.379 -8.630 1.00 87.94 201 GLY A C 1
ATOM 1669 O O . GLY A 1 201 ? -2.202 1.390 -9.846 1.00 87.94 201 GLY A O 1
ATOM 1670 N N . LEU A 1 202 ? -1.525 0.812 -7.781 1.00 90.81 202 LEU A N 1
ATOM 1671 C CA . LEU A 1 202 ? -0.272 0.193 -8.207 1.00 90.81 202 LEU A CA 1
ATOM 1672 C C . LEU A 1 202 ? -0.520 -1.084 -9.029 1.00 90.81 202 LEU A C 1
ATOM 1674 O O . LEU A 1 202 ? 0.105 -1.287 -10.066 1.00 90.81 202 LEU A O 1
ATOM 1678 N N . PHE A 1 203 ? -1.483 -1.912 -8.627 1.00 90.69 203 PHE A N 1
ATOM 1679 C CA . PHE A 1 203 ? -1.907 -3.084 -9.388 1.00 90.69 203 PHE A CA 1
ATOM 1680 C C . PHE A 1 203 ? -2.363 -2.721 -10.800 1.00 90.69 203 PHE A C 1
ATOM 1682 O O . PHE A 1 203 ? -1.897 -3.318 -11.768 1.00 90.69 203 PHE A O 1
ATOM 1689 N N . LEU A 1 204 ? -3.245 -1.726 -10.920 1.00 89.44 204 LEU A N 1
ATOM 1690 C CA . LEU A 1 204 ? -3.716 -1.258 -12.219 1.00 89.44 204 LEU A CA 1
ATOM 1691 C C . LEU A 1 204 ? -2.536 -0.796 -13.078 1.00 89.44 204 LEU A C 1
ATOM 1693 O O . LEU A 1 204 ? -2.434 -1.202 -14.229 1.00 89.44 204 LEU A O 1
ATOM 1697 N N . LEU A 1 205 ? -1.610 -0.026 -12.505 1.00 86.50 205 LEU A N 1
ATOM 1698 C CA . LEU A 1 205 ? -0.414 0.444 -13.204 1.00 86.50 205 LEU A CA 1
ATOM 1699 C C . LEU A 1 205 ? 0.465 -0.714 -13.714 1.00 86.50 205 LEU A C 1
ATOM 1701 O O . LEU A 1 205 ? 0.841 -0.728 -14.879 1.00 86.50 205 LEU A O 1
ATOM 1705 N N . VAL A 1 206 ? 0.785 -1.691 -12.859 1.00 88.31 206 VAL A N 1
ATOM 1706 C CA . VAL A 1 206 ? 1.758 -2.754 -13.182 1.00 88.31 206 VAL A CA 1
ATOM 1707 C C . VAL A 1 206 ? 1.159 -3.876 -14.030 1.00 88.31 206 VAL A C 1
ATOM 1709 O O . VAL A 1 206 ? 1.857 -4.425 -14.879 1.00 88.31 206 VAL A O 1
ATOM 1712 N N . PHE A 1 207 ? -0.104 -4.246 -13.809 1.00 87.38 207 PHE A N 1
ATOM 1713 C CA . PHE A 1 207 ? -0.722 -5.402 -14.471 1.00 87.38 207 PHE A CA 1
ATOM 1714 C C . PHE A 1 207 ? -1.628 -5.002 -15.628 1.00 87.38 207 PHE A C 1
ATOM 1716 O O . PHE A 1 207 ? -1.530 -5.586 -16.704 1.00 87.38 207 PHE A O 1
ATOM 1723 N N . VAL A 1 208 ? -2.504 -4.016 -15.417 1.00 87.25 208 VAL A N 1
ATOM 1724 C CA . VAL A 1 208 ? -3.496 -3.615 -16.427 1.00 87.25 208 VAL A CA 1
ATOM 1725 C C . VAL A 1 208 ? -2.861 -2.689 -17.462 1.00 87.25 208 VAL A C 1
ATOM 1727 O O . VAL A 1 208 ? -3.013 -2.913 -18.657 1.00 87.25 208 VAL A O 1
ATOM 1730 N N . PHE A 1 209 ? -2.081 -1.706 -17.013 1.00 85.25 209 PHE A N 1
ATOM 1731 C CA . PHE A 1 209 ? -1.365 -0.753 -17.865 1.00 85.25 209 PHE A CA 1
ATOM 1732 C C . PHE A 1 209 ? 0.107 -1.128 -18.041 1.00 85.25 209 PHE A C 1
ATOM 1734 O O . PHE A 1 209 ? 0.964 -0.255 -18.143 1.00 85.25 209 PHE A O 1
ATOM 1741 N N . SER A 1 210 ? 0.405 -2.431 -18.082 1.00 86.50 210 SER A N 1
ATOM 1742 C CA . SER A 1 210 ? 1.781 -2.929 -18.160 1.00 86.50 210 SER A CA 1
ATOM 1743 C C . SER A 1 210 ? 2.551 -2.350 -19.352 1.00 86.50 210 SER A C 1
ATOM 1745 O O . SER A 1 210 ? 3.695 -1.955 -19.171 1.00 86.50 210 SER A O 1
ATOM 1747 N N . ALA A 1 211 ? 1.930 -2.215 -20.530 1.00 79.44 211 ALA A N 1
ATOM 1748 C CA . ALA A 1 211 ? 2.558 -1.604 -21.707 1.00 79.44 211 ALA A CA 1
ATOM 1749 C C . ALA A 1 211 ? 2.985 -0.150 -21.448 1.00 79.44 211 ALA A C 1
ATOM 1751 O O . ALA A 1 211 ? 4.163 0.173 -21.573 1.00 79.44 211 ALA A O 1
ATOM 1752 N N . SER A 1 212 ? 2.058 0.696 -20.982 1.00 80.44 212 SER A N 1
ATOM 1753 C CA . SER A 1 212 ? 2.352 2.086 -20.614 1.00 80.44 212 SER A CA 1
ATOM 1754 C C . SER A 1 212 ? 3.402 2.166 -19.509 1.00 80.44 212 SER A C 1
ATOM 1756 O O . SER A 1 212 ? 4.282 3.015 -19.550 1.00 80.44 212 SER A O 1
ATOM 1758 N N . TYR A 1 213 ? 3.347 1.257 -18.535 1.00 81.00 213 TYR A N 1
ATOM 1759 C CA . TYR A 1 213 ? 4.355 1.152 -17.490 1.00 81.00 213 TYR A CA 1
ATOM 1760 C C . TYR A 1 213 ? 5.740 0.808 -18.053 1.00 81.00 213 TYR A C 1
ATOM 1762 O O . TYR A 1 213 ? 6.711 1.451 -17.669 1.00 81.00 213 TYR A O 1
ATOM 1770 N N . TYR A 1 214 ? 5.856 -0.169 -18.957 1.00 81.31 214 TYR A N 1
ATOM 1771 C CA . TYR A 1 214 ? 7.130 -0.526 -19.587 1.00 81.31 214 TYR A CA 1
ATOM 1772 C C . TYR A 1 214 ? 7.683 0.633 -20.413 1.00 81.31 214 TYR A C 1
ATOM 1774 O O . TYR A 1 214 ? 8.847 0.986 -20.246 1.00 81.31 214 TYR A O 1
ATOM 1782 N N . GLU A 1 215 ? 6.854 1.275 -21.231 1.00 78.56 215 GLU A N 1
ATOM 1783 C CA . GLU A 1 215 ? 7.262 2.466 -21.978 1.00 78.56 215 GLU A CA 1
ATOM 1784 C C . GLU A 1 215 ? 7.773 3.555 -21.031 1.00 78.56 215 GLU A C 1
ATOM 1786 O O . GLU A 1 215 ? 8.918 3.977 -21.146 1.00 78.56 215 GLU A O 1
ATOM 1791 N N . MET A 1 216 ? 6.997 3.918 -20.006 1.00 72.88 216 MET A N 1
ATOM 1792 C CA . MET A 1 216 ? 7.386 4.935 -19.020 1.00 72.88 216 MET A CA 1
ATOM 1793 C C . MET A 1 216 ? 8.686 4.607 -18.272 1.00 72.88 216 MET A C 1
ATOM 1795 O O . MET A 1 216 ? 9.373 5.518 -17.816 1.00 72.88 216 MET A O 1
ATOM 1799 N N . MET A 1 217 ? 9.001 3.324 -18.088 1.00 72.19 217 MET A N 1
ATOM 1800 C CA . MET A 1 217 ? 10.129 2.874 -17.266 1.00 72.19 217 MET A CA 1
ATOM 1801 C C . MET A 1 217 ? 11.407 2.626 -18.069 1.00 72.19 217 MET A C 1
ATOM 1803 O O . MET A 1 217 ? 12.476 2.543 -17.461 1.00 72.19 217 MET A O 1
ATOM 1807 N N . TYR A 1 218 ? 11.297 2.482 -19.394 1.00 72.00 218 TYR A N 1
ATOM 1808 C CA . TYR A 1 218 ? 12.399 2.072 -20.269 1.00 72.00 218 TYR A CA 1
ATOM 1809 C C . TYR A 1 218 ? 12.585 2.959 -21.520 1.00 72.00 218 TYR A C 1
ATOM 1811 O O . TYR A 1 218 ? 13.569 2.767 -22.230 1.00 72.00 218 TYR A O 1
ATOM 1819 N N . GLN A 1 219 ? 11.729 3.963 -21.778 1.00 66.25 219 GLN A N 1
ATOM 1820 C CA . GLN A 1 219 ? 11.802 4.845 -22.967 1.00 66.25 219 GLN A CA 1
ATOM 1821 C C . GLN A 1 219 ? 13.070 5.715 -23.095 1.00 66.25 219 GLN A C 1
ATOM 1823 O O . GLN A 1 219 ? 13.204 6.443 -24.071 1.00 66.25 219 GLN A O 1
ATOM 1828 N N . GLY A 1 220 ? 14.015 5.658 -22.156 1.00 58.41 220 GLY A N 1
ATOM 1829 C CA . GLY A 1 220 ? 15.305 6.352 -22.261 1.00 58.41 220 GLY A CA 1
ATOM 1830 C C . GLY A 1 220 ? 16.471 5.488 -22.748 1.00 58.41 220 GLY A C 1
ATOM 1831 O O . GLY A 1 220 ? 17.587 5.994 -22.840 1.00 58.41 220 GLY A O 1
ATOM 1832 N N . SER A 1 221 ? 16.258 4.193 -23.003 1.00 55.19 221 SER A N 1
ATOM 1833 C CA . SER A 1 221 ? 17.330 3.268 -23.377 1.00 55.19 221 SER A CA 1
ATOM 1834 C C . SER A 1 221 ? 17.014 2.523 -24.670 1.00 55.19 221 SER A C 1
ATOM 1836 O O . SER A 1 221 ? 16.818 1.306 -24.656 1.00 55.19 221 SER A O 1
ATOM 1838 N N . ASP A 1 222 ? 17.024 3.230 -25.798 1.00 56.62 222 ASP A N 1
ATOM 1839 C CA . ASP A 1 222 ? 17.082 2.585 -27.121 1.00 56.62 222 ASP A CA 1
ATOM 1840 C C . ASP A 1 222 ? 18.303 1.638 -27.233 1.00 56.62 222 ASP A C 1
ATOM 1842 O O . ASP A 1 222 ? 18.297 0.673 -27.993 1.00 56.62 222 ASP A O 1
ATOM 1846 N N . ASP A 1 223 ? 19.303 1.822 -26.363 1.00 54.41 223 ASP A N 1
ATOM 1847 C CA . ASP A 1 223 ? 20.489 0.977 -26.239 1.00 54.41 223 ASP A CA 1
ATOM 1848 C C . ASP A 1 223 ? 20.307 -0.294 -25.378 1.00 54.41 223 ASP A C 1
ATOM 1850 O O . ASP A 1 223 ? 21.277 -1.017 -25.179 1.00 54.41 223 ASP A O 1
ATOM 1854 N N . MET A 1 224 ? 19.120 -0.623 -24.842 1.00 51.28 224 MET A N 1
ATOM 1855 C CA . MET A 1 224 ? 18.914 -1.848 -24.028 1.00 51.28 224 MET A CA 1
ATOM 1856 C C . MET A 1 224 ? 18.155 -2.982 -24.735 1.00 51.28 224 MET A C 1
ATOM 1858 O O . MET A 1 224 ? 17.610 -3.876 -24.085 1.00 51.28 224 MET A O 1
ATOM 1862 N N . ILE A 1 225 ? 18.230 -3.037 -26.067 1.00 51.22 225 ILE A N 1
ATOM 1863 C CA . ILE A 1 225 ? 17.886 -4.239 -26.855 1.00 51.22 225 ILE A CA 1
ATOM 1864 C C . ILE A 1 225 ? 18.731 -5.464 -26.414 1.00 51.22 225 ILE A C 1
ATOM 1866 O O . ILE A 1 225 ? 18.332 -6.608 -26.606 1.00 51.22 225 ILE A O 1
ATOM 1870 N N . TRP A 1 226 ? 19.862 -5.253 -25.731 1.00 50.69 226 TRP A N 1
ATOM 1871 C CA . TRP A 1 226 ? 20.837 -6.297 -25.393 1.00 50.69 226 TRP A CA 1
ATOM 1872 C C . TRP A 1 226 ? 20.441 -7.310 -24.301 1.00 50.69 226 TRP A C 1
ATOM 1874 O O . TRP A 1 226 ? 21.154 -8.299 -24.147 1.00 50.69 226 TRP A O 1
ATOM 1884 N N . TYR A 1 227 ? 19.341 -7.128 -23.555 1.00 51.25 227 TYR A N 1
ATOM 1885 C CA . TYR A 1 227 ? 18.978 -8.055 -22.458 1.00 51.25 227 TYR A CA 1
ATOM 1886 C C . TYR A 1 227 ? 17.740 -8.917 -22.687 1.00 51.25 227 TYR A C 1
ATOM 1888 O O . TYR A 1 227 ? 17.505 -9.848 -21.915 1.00 51.25 227 TYR A O 1
ATOM 1896 N N . MET A 1 228 ? 16.987 -8.699 -23.763 1.00 47.47 228 MET A N 1
ATOM 1897 C CA . MET A 1 228 ? 16.182 -9.790 -24.298 1.00 47.47 228 MET A CA 1
ATOM 1898 C C . MET A 1 228 ? 17.088 -10.554 -25.245 1.00 47.47 228 MET A C 1
ATOM 1900 O O . MET A 1 228 ? 17.081 -10.296 -26.441 1.00 47.47 228 MET A O 1
ATOM 1904 N N . VAL A 1 229 ? 17.891 -11.479 -24.702 1.00 55.00 229 VAL A N 1
ATOM 1905 C CA . VAL A 1 229 ? 18.402 -12.581 -25.523 1.00 55.00 229 VAL A CA 1
ATOM 1906 C C . VAL A 1 229 ? 17.162 -13.150 -26.204 1.00 55.00 229 VAL A C 1
ATOM 1908 O O . VAL A 1 229 ? 16.267 -13.614 -25.488 1.00 55.00 229 VAL A O 1
ATOM 1911 N N . PRO A 1 230 ? 17.033 -13.041 -27.537 1.00 52.53 230 PRO A N 1
ATOM 1912 C CA . PRO A 1 230 ? 15.890 -13.605 -28.222 1.00 52.53 230 PRO A CA 1
ATOM 1913 C C . PRO A 1 230 ? 15.834 -15.069 -27.815 1.00 52.53 230 PRO A C 1
ATOM 1915 O O . PRO A 1 230 ? 16.820 -15.790 -27.970 1.00 52.53 230 PRO A O 1
ATOM 1918 N N . ILE A 1 231 ? 14.715 -15.505 -27.241 1.00 56.09 231 ILE A N 1
ATOM 1919 C CA . ILE A 1 231 ? 14.534 -16.909 -26.846 1.00 56.09 231 ILE A CA 1
ATOM 1920 C C . ILE A 1 231 ? 14.745 -17.829 -28.068 1.00 56.09 231 ILE A C 1
ATOM 1922 O O . ILE A 1 231 ? 15.145 -18.975 -27.913 1.00 56.09 231 ILE A O 1
ATOM 1926 N N . GLU A 1 232 ? 14.646 -17.279 -29.284 1.00 56.78 232 GLU A N 1
ATOM 1927 C CA . GLU A 1 232 ? 15.059 -17.890 -30.553 1.00 56.78 232 GLU A CA 1
ATOM 1928 C C . GLU A 1 232 ? 16.505 -18.429 -30.597 1.00 56.78 232 GLU A C 1
ATOM 1930 O O . GLU A 1 232 ? 16.807 -19.258 -31.452 1.00 56.78 232 GLU A O 1
ATOM 1935 N N . TYR A 1 233 ? 17.416 -18.022 -29.703 1.00 55.31 233 TYR A N 1
ATOM 1936 C CA . TYR A 1 233 ? 18.760 -18.620 -29.633 1.00 55.31 233 TYR A CA 1
ATOM 1937 C C . TYR A 1 233 ? 18.817 -19.940 -28.855 1.00 55.31 233 TYR A C 1
ATOM 1939 O O . TYR A 1 233 ? 19.780 -20.684 -29.037 1.00 55.31 233 TYR A O 1
ATOM 1947 N N . PHE A 1 234 ? 17.811 -20.256 -28.033 1.00 56.78 234 PHE A N 1
ATOM 1948 C CA . PHE A 1 234 ? 17.749 -21.530 -27.304 1.00 56.78 234 PHE A CA 1
ATOM 1949 C C . PHE A 1 234 ? 17.120 -22.670 -28.118 1.00 56.78 234 PHE A C 1
ATOM 1951 O O . PHE A 1 234 ? 17.340 -23.827 -27.777 1.00 56.78 234 PHE A O 1
ATOM 1958 N N . ASP A 1 235 ? 16.427 -22.363 -29.219 1.00 58.81 235 ASP A N 1
ATOM 1959 C CA . ASP A 1 235 ? 15.849 -23.362 -30.135 1.00 58.81 235 ASP A CA 1
ATOM 1960 C C . ASP A 1 235 ? 16.763 -23.706 -31.326 1.00 58.81 235 ASP A C 1
ATOM 1962 O O . ASP A 1 235 ? 16.388 -24.480 -32.208 1.00 58.81 235 ASP A O 1
ATOM 1966 N N . LYS A 1 236 ? 17.990 -23.168 -31.383 1.00 59.72 236 LYS A N 1
ATOM 1967 C CA . LYS A 1 236 ? 18.961 -23.608 -32.392 1.00 59.72 236 LYS A CA 1
ATOM 1968 C C . LYS A 1 236 ? 19.531 -24.969 -31.999 1.00 59.72 236 LYS A C 1
ATOM 1970 O O . LYS A 1 236 ? 20.374 -25.068 -31.107 1.00 59.72 236 LYS A O 1
ATOM 1975 N N . GLU A 1 237 ? 19.083 -26.001 -32.713 1.00 64.69 237 GLU A N 1
ATOM 1976 C CA . GLU A 1 237 ? 19.649 -27.352 -32.709 1.00 64.69 237 GLU A CA 1
ATOM 1977 C C . GLU A 1 237 ? 21.183 -27.275 -32.849 1.00 64.69 237 GLU A C 1
ATOM 1979 O O . GLU A 1 237 ? 21.710 -26.969 -33.917 1.00 64.69 237 GLU A O 1
ATOM 1984 N N . GLY A 1 238 ? 21.914 -27.486 -31.749 1.00 70.50 238 GLY A N 1
ATOM 1985 C CA . GLY A 1 238 ? 23.382 -27.484 -31.755 1.00 70.50 238 GLY A CA 1
ATOM 1986 C C . GLY A 1 238 ? 24.066 -26.947 -30.497 1.00 70.50 238 GLY A C 1
ATOM 1987 O O . GLY A 1 238 ? 25.250 -27.210 -30.312 1.00 70.50 238 GLY A O 1
ATOM 1988 N N . LEU A 1 239 ? 23.357 -26.248 -29.606 1.00 55.81 239 LEU A N 1
ATOM 1989 C CA . LEU A 1 239 ? 23.899 -25.823 -28.306 1.00 55.81 239 LEU A CA 1
ATOM 1990 C C . LEU A 1 239 ? 23.470 -26.791 -27.196 1.00 55.81 239 LEU A C 1
ATOM 1992 O O . LEU A 1 239 ? 22.685 -26.457 -26.315 1.00 55.81 239 LEU A O 1
ATOM 1996 N N . ILE A 1 240 ? 23.997 -28.014 -27.266 1.00 53.06 240 ILE A N 1
ATOM 1997 C CA . ILE A 1 240 ? 24.058 -28.926 -26.120 1.00 53.06 240 ILE A CA 1
ATOM 1998 C C . ILE A 1 240 ? 25.383 -28.614 -25.413 1.00 53.06 240 ILE A C 1
ATOM 2000 O O . ILE A 1 240 ? 26.448 -28.924 -25.947 1.00 53.06 240 ILE A O 1
ATOM 2004 N N . LEU A 1 241 ? 25.310 -27.951 -24.257 1.00 52.75 241 LEU A N 1
ATOM 2005 C CA . LEU A 1 241 ? 26.385 -27.931 -23.259 1.00 52.75 241 LEU A CA 1
ATOM 2006 C C . LEU A 1 241 ? 26.093 -28.992 -22.199 1.00 52.75 241 LEU A C 1
ATOM 2008 O O . LEU A 1 241 ? 24.917 -29.072 -21.774 1.00 52.75 241 LEU A O 1
#

Foldseek 3Di:
DVVVVVVVVVVVVVVCCLQCVLVVVVVVVLPDPPPPDPPVVVLVVNVVVLVVSLVVQVVVCPPDHNQLLSNLLSLLVVLVSCLLVVHPCSLVSNVSSLQSNLVSLQVLLVVLCVPVDFDPVLNNLSNLLSNLSNLQSVLLNCLVVVHPCSVVSNVVSVVVLVVSVVVVVCVDPVNPNDDDDPVSVVSCCPNPVSSSVSSVSSCCVCPVVVVSNCCSNPVVPPPPPPPCPPVVVVPPPPPDD

Radius of gyration: 20.84 Å; chains: 1; bounding box: 54×54×55 Å

pLDDT: mean 80.88, std 15.07, range [45.19, 97.81]